Protein AF-A0A7X7JGP2-F1 (afdb_monomer)

Mean predicted aligned error: 7.88 Å

Structure (mmCIF, N/CA/C/O backbone):
data_AF-A0A7X7JGP2-F1
#
_entry.id   AF-A0A7X7JGP2-F1
#
loop_
_atom_site.group_PDB
_atom_site.id
_atom_site.type_symbol
_atom_site.label_atom_id
_atom_site.label_alt_id
_atom_site.label_comp_id
_atom_site.label_asym_id
_atom_site.label_entity_id
_atom_site.label_seq_id
_atom_site.pdbx_PDB_ins_code
_atom_site.Cartn_x
_atom_site.Cartn_y
_atom_site.Cartn_z
_atom_site.occupancy
_atom_site.B_iso_or_equiv
_atom_site.auth_seq_id
_atom_site.auth_comp_id
_atom_site.auth_asym_id
_atom_site.auth_atom_id
_atom_site.pdbx_PDB_model_num
ATOM 1 N N . MET A 1 1 ? 15.342 -6.543 0.076 1.00 92.38 1 MET A N 1
ATOM 2 C CA . MET A 1 1 ? 16.079 -5.986 -1.088 1.00 92.38 1 MET A CA 1
ATOM 3 C C . MET A 1 1 ? 15.267 -4.820 -1.626 1.00 92.38 1 MET A C 1
ATOM 5 O O . MET A 1 1 ? 14.055 -4.859 -1.439 1.00 92.38 1 MET A O 1
ATOM 9 N N . THR A 1 2 ? 15.913 -3.812 -2.217 1.00 96.75 2 THR A N 1
ATOM 10 C CA . THR A 1 2 ? 15.257 -2.575 -2.667 1.00 96.75 2 THR A CA 1
ATOM 11 C C . THR A 1 2 ? 15.740 -2.196 -4.064 1.00 96.75 2 THR A C 1
ATOM 13 O O . THR A 1 2 ? 16.935 -2.313 -4.335 1.00 96.75 2 THR A O 1
ATOM 16 N N . TRP A 1 3 ? 14.828 -1.730 -4.915 1.00 98.44 3 TRP A N 1
ATOM 17 C CA . TRP A 1 3 ? 15.108 -1.133 -6.220 1.00 98.44 3 TRP A CA 1
ATOM 18 C C . TRP A 1 3 ? 14.465 0.243 -6.305 1.00 98.44 3 TRP A C 1
ATOM 20 O O . TRP A 1 3 ? 13.358 0.437 -5.809 1.00 98.44 3 TRP A O 1
ATOM 30 N N . GLU A 1 4 ? 15.127 1.166 -6.989 1.00 98.12 4 GLU A N 1
ATOM 31 C CA . GLU A 1 4 ? 14.577 2.476 -7.327 1.00 98.12 4 GLU A CA 1
ATOM 32 C C . GLU A 1 4 ? 14.403 2.557 -8.840 1.00 98.12 4 GLU A C 1
ATOM 34 O O . GLU A 1 4 ? 15.345 2.342 -9.605 1.00 98.12 4 GLU A O 1
ATOM 39 N N . LEU A 1 5 ? 13.180 2.836 -9.273 1.00 97.75 5 LEU A N 1
ATOM 40 C CA . LEU A 1 5 ? 12.803 2.934 -10.673 1.00 97.75 5 LEU A CA 1
ATOM 41 C C . LEU A 1 5 ? 12.165 4.290 -10.918 1.00 97.75 5 LEU A C 1
ATOM 43 O O . LEU A 1 5 ? 11.372 4.778 -10.118 1.00 97.75 5 LEU A O 1
ATOM 47 N N . ARG A 1 6 ? 12.427 4.887 -12.074 1.00 96.00 6 ARG A N 1
ATOM 48 C CA . ARG A 1 6 ? 11.555 5.958 -12.556 1.00 96.00 6 ARG A CA 1
ATOM 49 C C . ARG A 1 6 ? 10.168 5.393 -12.891 1.00 96.00 6 ARG A C 1
ATOM 51 O O . ARG A 1 6 ? 10.024 4.208 -13.199 1.00 96.00 6 ARG A O 1
ATOM 58 N N . SER A 1 7 ? 9.146 6.248 -12.888 1.00 95.38 7 SER A N 1
ATOM 59 C CA . SER A 1 7 ? 7.774 5.828 -13.220 1.00 95.38 7 SER A CA 1
ATOM 60 C C . SER A 1 7 ? 7.645 5.196 -14.615 1.00 95.38 7 SER A C 1
ATOM 62 O O . SER A 1 7 ? 6.900 4.235 -14.778 1.00 95.38 7 SER A O 1
ATOM 64 N N . ASP A 1 8 ? 8.411 5.676 -15.601 1.00 95.06 8 ASP A N 1
ATOM 65 C CA . ASP A 1 8 ? 8.456 5.144 -16.970 1.00 95.06 8 ASP A CA 1
ATOM 66 C C . ASP A 1 8 ? 9.148 3.770 -17.052 1.00 95.06 8 ASP A C 1
ATOM 68 O O . ASP A 1 8 ? 8.714 2.891 -17.795 1.00 95.06 8 ASP A O 1
ATOM 72 N N . GLN A 1 9 ? 10.192 3.560 -16.247 1.00 96.88 9 GLN A N 1
ATOM 73 C CA . GLN A 1 9 ? 10.871 2.273 -16.099 1.00 96.88 9 GLN A CA 1
ATOM 74 C C . GLN A 1 9 ? 9.963 1.232 -15.452 1.00 96.88 9 GLN A C 1
ATOM 76 O O . GLN A 1 9 ? 9.902 0.103 -15.923 1.00 96.88 9 GLN A O 1
ATOM 81 N N . PHE A 1 10 ? 9.231 1.592 -14.399 1.00 97.50 10 PHE A N 1
ATOM 82 C CA . PHE A 1 10 ? 8.235 0.685 -13.833 1.00 97.50 10 PHE A CA 1
ATOM 83 C C . PHE A 1 10 ? 7.129 0.379 -14.850 1.00 97.50 10 PHE A C 1
ATOM 85 O O . PHE A 1 10 ? 6.760 -0.782 -15.010 1.00 97.50 10 PHE A O 1
ATOM 92 N N . MET A 1 11 ? 6.633 1.399 -15.563 1.00 95.75 11 MET A N 1
ATOM 93 C CA . MET A 1 11 ? 5.565 1.236 -16.550 1.00 95.75 11 MET A CA 1
ATOM 94 C C . MET A 1 11 ? 5.950 0.241 -17.650 1.00 95.75 11 MET A C 1
ATOM 96 O O . MET A 1 11 ? 5.179 -0.673 -17.910 1.00 95.75 11 MET A O 1
ATOM 100 N N . ILE A 1 12 ? 7.148 0.337 -18.242 1.00 95.56 12 ILE A N 1
ATOM 101 C CA . ILE A 1 12 ? 7.554 -0.615 -19.293 1.00 95.56 12 ILE A CA 1
ATOM 102 C C . ILE A 1 12 ? 7.699 -2.054 -18.764 1.00 95.56 12 ILE A C 1
ATOM 104 O O . ILE A 1 12 ? 7.395 -3.004 -19.484 1.00 95.56 12 ILE A O 1
ATOM 108 N N . LEU A 1 13 ? 8.116 -2.236 -17.503 1.00 96.88 13 LEU A N 1
ATOM 109 C CA . LEU A 1 13 ? 8.142 -3.562 -16.873 1.00 96.88 13 LEU A CA 1
ATOM 110 C C . LEU A 1 13 ? 6.731 -4.103 -16.630 1.00 96.88 13 LEU A C 1
ATOM 112 O O . LEU A 1 13 ? 6.489 -5.297 -16.783 1.00 96.88 13 LEU A O 1
ATOM 116 N N . TRP A 1 14 ? 5.802 -3.228 -16.253 1.00 95.44 14 TRP A N 1
ATOM 117 C CA . TRP A 1 14 ? 4.405 -3.576 -16.034 1.00 95.44 14 TRP A CA 1
ATOM 118 C C . TRP A 1 14 ? 3.684 -3.924 -17.341 1.00 95.44 14 TRP A C 1
ATOM 120 O O . TRP A 1 14 ? 2.991 -4.938 -17.406 1.00 95.44 14 TRP A O 1
ATOM 130 N N . GLU A 1 15 ? 3.919 -3.159 -18.408 1.00 94.06 15 GLU A N 1
ATOM 131 C CA . GLU A 1 15 ? 3.404 -3.424 -19.758 1.00 94.06 15 GLU A CA 1
ATOM 132 C C . GLU A 1 15 ? 3.863 -4.774 -20.304 1.00 94.06 15 GLU A C 1
ATOM 134 O O . GLU A 1 15 ? 3.081 -5.477 -20.943 1.00 94.06 15 GLU A O 1
ATOM 139 N N . ALA A 1 16 ? 5.085 -5.199 -19.970 1.00 93.00 16 ALA A N 1
ATOM 140 C CA . ALA A 1 16 ? 5.589 -6.527 -20.310 1.00 93.00 16 ALA A CA 1
ATOM 141 C C . ALA A 1 16 ? 4.816 -7.682 -19.632 1.00 93.00 16 ALA A C 1
ATOM 143 O O . ALA A 1 16 ? 5.075 -8.847 -19.929 1.00 93.00 16 ALA A O 1
ATOM 144 N N . THR A 1 17 ? 3.869 -7.382 -18.735 1.00 91.19 17 THR A N 1
ATOM 145 C CA . THR A 1 17 ? 2.949 -8.352 -18.114 1.00 91.19 17 THR A CA 1
ATOM 146 C C . THR A 1 17 ? 1.545 -8.364 -18.737 1.00 91.19 17 THR A C 1
ATOM 148 O O . THR A 1 17 ? 0.604 -8.892 -18.137 1.00 91.19 17 THR A O 1
ATOM 151 N N . ASP A 1 18 ? 1.390 -7.780 -19.929 1.00 88.31 18 ASP A N 1
ATOM 152 C CA . ASP A 1 18 ? 0.119 -7.609 -20.647 1.00 88.31 18 ASP A CA 1
ATOM 153 C C . ASP A 1 18 ? -0.875 -6.680 -19.923 1.00 88.31 18 ASP A C 1
ATOM 155 O O . ASP A 1 18 ? -2.092 -6.884 -19.971 1.00 88.31 18 ASP A O 1
ATOM 159 N N . LEU A 1 19 ? -0.363 -5.666 -19.215 1.00 86.31 19 LEU A N 1
ATOM 160 C CA . LEU A 1 19 ? -1.163 -4.597 -18.609 1.00 86.31 19 LEU A CA 1
ATOM 161 C C . LEU A 1 19 ? -0.720 -3.224 -19.097 1.00 86.31 19 LEU A C 1
ATOM 163 O O . LEU A 1 19 ? 0.382 -2.776 -18.819 1.00 86.31 19 LEU A O 1
ATOM 167 N N . ASP A 1 20 ? -1.628 -2.514 -19.749 1.00 86.69 20 ASP A N 1
ATOM 168 C CA . ASP A 1 20 ? -1.400 -1.187 -20.329 1.00 86.69 20 ASP A CA 1
ATOM 169 C C . ASP A 1 20 ? -1.698 -0.030 -19.361 1.00 86.69 20 ASP A C 1
ATOM 171 O O . ASP A 1 20 ? -1.517 1.141 -19.697 1.00 86.69 20 ASP A O 1
ATOM 175 N N . ARG A 1 21 ? -2.181 -0.336 -18.152 1.00 88.50 21 ARG A N 1
ATOM 176 C CA . ARG A 1 21 ? -2.521 0.654 -17.127 1.00 88.50 21 ARG A CA 1
ATOM 177 C C . ARG A 1 21 ? -1.676 0.472 -15.886 1.00 88.50 21 ARG A C 1
ATOM 179 O O . ARG A 1 21 ? -1.647 -0.612 -15.301 1.00 88.50 21 ARG A O 1
ATOM 186 N N . MET A 1 22 ? -1.071 1.577 -15.454 1.00 92.12 22 MET A N 1
ATOM 187 C CA . MET A 1 22 ? -0.355 1.678 -14.187 1.00 92.12 22 MET A CA 1
ATOM 188 C C . MET A 1 22 ? -1.236 1.159 -13.040 1.00 92.12 22 MET A C 1
ATOM 190 O O . MET A 1 22 ? -2.413 1.534 -12.961 1.00 92.12 22 MET A O 1
ATOM 194 N N . PRO A 1 23 ? -0.714 0.298 -12.153 1.00 93.12 23 PRO A N 1
ATOM 195 C CA . PRO A 1 23 ? -1.523 -0.256 -11.089 1.00 93.12 23 PRO A CA 1
ATOM 196 C C . PRO A 1 23 ? -1.809 0.818 -10.040 1.00 93.12 23 PRO A C 1
ATOM 198 O O . PRO A 1 23 ? -0.894 1.445 -9.504 1.00 93.12 23 PRO A O 1
ATOM 201 N N . TYR A 1 24 ? -3.088 1.000 -9.711 1.00 92.88 24 TYR A N 1
ATOM 202 C CA . TYR A 1 24 ? -3.503 1.922 -8.657 1.00 92.88 24 TYR A CA 1
ATOM 203 C C . TYR A 1 24 ? -2.805 1.568 -7.324 1.00 92.88 24 TYR A C 1
ATOM 205 O O . TYR A 1 24 ? -2.693 0.374 -7.010 1.00 92.88 24 TYR A O 1
ATOM 213 N N . PRO A 1 25 ? -2.321 2.558 -6.543 1.00 95.19 25 PRO A N 1
ATOM 214 C CA . PRO A 1 25 ? -2.468 4.010 -6.714 1.00 95.19 25 PRO A CA 1
ATOM 215 C C . PRO A 1 25 ? -1.287 4.686 -7.428 1.00 95.19 25 PRO A C 1
ATOM 217 O O . PRO A 1 25 ? -1.210 5.917 -7.428 1.00 95.19 25 PRO A O 1
ATOM 220 N N . LEU A 1 26 ? -0.362 3.906 -8.000 1.00 96.25 26 LEU A N 1
ATOM 221 C CA . LEU A 1 26 ? 0.805 4.429 -8.706 1.00 96.25 26 LEU A CA 1
ATOM 222 C C . LEU A 1 26 ? 0.362 5.142 -9.988 1.00 96.25 26 LEU A C 1
ATOM 224 O O . LEU A 1 26 ? -0.611 4.758 -10.642 1.00 96.25 26 LEU A O 1
ATOM 228 N N . ARG A 1 27 ? 1.093 6.188 -10.363 1.00 94.38 27 ARG A N 1
ATOM 229 C CA . ARG A 1 27 ? 0.799 7.026 -11.526 1.00 94.38 27 ARG A CA 1
ATOM 230 C C . ARG A 1 27 ? 2.025 7.128 -12.421 1.00 94.38 27 ARG A C 1
ATOM 232 O O . ARG A 1 27 ? 3.143 7.309 -11.944 1.00 94.38 27 ARG A O 1
ATOM 239 N N . HIS A 1 28 ? 1.794 7.079 -13.727 1.00 92.00 28 HIS A N 1
ATOM 240 C CA . HIS A 1 28 ? 2.773 7.474 -14.728 1.00 92.00 28 HIS A CA 1
ATOM 241 C C . HIS A 1 28 ? 2.136 8.489 -15.679 1.00 92.00 28 HIS A C 1
ATOM 243 O O . HIS A 1 28 ? 1.033 8.271 -16.184 1.00 92.00 28 HIS A O 1
ATOM 249 N N . ARG A 1 29 ? 2.828 9.600 -15.923 1.00 87.94 29 ARG A N 1
ATOM 250 C CA . ARG A 1 29 ? 2.528 10.541 -17.003 1.00 87.94 29 ARG A CA 1
ATOM 251 C C . ARG A 1 29 ? 3.756 10.646 -17.900 1.00 87.94 29 ARG A C 1
ATOM 253 O O . ARG A 1 29 ? 4.884 10.666 -17.420 1.00 87.94 29 ARG A O 1
ATOM 260 N N . SER A 1 30 ? 3.551 10.699 -19.214 1.00 83.25 30 SER A N 1
ATOM 261 C CA . SER A 1 30 ? 4.658 10.945 -20.141 1.00 83.25 30 SER A CA 1
ATOM 262 C C . SER A 1 30 ? 5.044 12.422 -20.087 1.00 83.25 30 SER A C 1
ATOM 264 O O . SER A 1 30 ? 4.176 13.283 -20.193 1.00 83.25 30 SER A O 1
ATOM 266 N N . SER A 1 31 ? 6.339 12.718 -19.952 1.00 77.50 31 SER A N 1
ATOM 267 C CA . SER A 1 31 ? 6.870 14.089 -20.000 1.00 77.50 31 SER A CA 1
ATOM 268 C C . SER A 1 31 ? 7.135 14.580 -21.428 1.00 77.50 31 SER A C 1
ATOM 270 O O . SER A 1 31 ? 7.531 15.728 -21.629 1.00 77.50 31 SER A O 1
ATOM 272 N N . ALA A 1 32 ? 6.948 13.723 -22.437 1.00 84.31 32 ALA A N 1
ATOM 273 C CA . ALA A 1 32 ? 7.221 14.061 -23.825 1.00 84.31 32 ALA A CA 1
ATOM 274 C C . ALA A 1 32 ? 6.153 15.012 -24.381 1.00 84.31 32 ALA A C 1
ATOM 276 O O . ALA A 1 32 ? 4.981 14.659 -24.492 1.00 84.31 32 ALA A O 1
ATOM 277 N N . THR A 1 33 ? 6.580 16.206 -24.788 1.00 85.50 33 THR A N 1
ATOM 278 C CA . THR A 1 33 ? 5.707 17.236 -25.372 1.00 85.50 33 THR A CA 1
ATOM 279 C C . THR A 1 33 ? 5.509 17.079 -26.882 1.00 85.50 33 THR A C 1
ATOM 281 O O . THR A 1 33 ? 4.610 17.696 -27.448 1.00 85.50 33 THR A O 1
ATOM 284 N N . THR A 1 34 ? 6.321 16.248 -27.548 1.00 91.69 34 THR A N 1
ATOM 285 C CA . THR A 1 34 ? 6.247 15.982 -28.994 1.00 91.69 34 THR A CA 1
ATOM 286 C C . THR A 1 34 ? 6.266 14.484 -29.296 1.00 91.69 34 THR A C 1
ATOM 288 O O . THR A 1 34 ? 6.761 13.677 -28.504 1.00 91.69 34 THR A O 1
ATOM 291 N N . MET A 1 35 ? 5.762 14.102 -30.475 1.00 89.88 35 MET A N 1
ATOM 292 C CA . MET A 1 35 ? 5.802 12.710 -30.943 1.00 89.88 35 MET A CA 1
ATOM 293 C C . MET A 1 35 ? 7.236 12.182 -31.081 1.00 89.88 35 MET A C 1
ATOM 295 O O . MET A 1 35 ? 7.507 11.052 -30.681 1.00 89.88 35 MET A O 1
ATOM 299 N N . ASP A 1 36 ? 8.166 13.001 -31.577 1.00 93.06 36 ASP A N 1
ATOM 300 C CA . ASP A 1 36 ? 9.570 12.604 -31.729 1.00 93.06 36 ASP A CA 1
ATOM 301 C C . ASP A 1 36 ? 10.257 12.399 -30.377 1.00 93.06 36 ASP A C 1
ATOM 303 O O . ASP A 1 36 ? 10.979 11.414 -30.188 1.00 93.06 36 ASP A O 1
ATOM 307 N N . ALA A 1 37 ? 9.994 13.288 -29.410 1.00 90.75 37 ALA A N 1
ATOM 308 C CA . ALA A 1 37 ? 10.485 13.132 -28.044 1.00 90.75 37 ALA A CA 1
ATOM 309 C C . ALA A 1 37 ? 9.940 11.843 -27.419 1.00 90.75 37 ALA A C 1
ATOM 311 O O . ALA A 1 37 ? 10.697 11.081 -26.816 1.00 90.75 37 ALA A O 1
ATOM 312 N N . ARG A 1 38 ? 8.653 11.548 -27.633 1.00 89.69 38 ARG A N 1
ATOM 313 C CA . ARG A 1 38 ? 8.033 10.307 -27.165 1.00 89.69 38 ARG A CA 1
ATOM 314 C C . ARG A 1 38 ? 8.694 9.079 -27.794 1.00 89.69 38 ARG A C 1
ATOM 316 O O . ARG A 1 38 ? 9.098 8.173 -27.071 1.00 89.69 38 ARG A O 1
ATOM 323 N N . ALA A 1 39 ? 8.876 9.065 -29.113 1.00 92.38 39 ALA A N 1
ATOM 324 C CA . ALA A 1 39 ? 9.526 7.960 -29.815 1.00 92.38 39 ALA A CA 1
ATOM 325 C C . ALA A 1 39 ? 10.977 7.744 -29.345 1.00 92.38 39 ALA A C 1
ATOM 327 O O . ALA A 1 39 ? 11.443 6.607 -29.256 1.00 92.38 39 ALA A O 1
ATOM 328 N N . MET A 1 40 ? 11.698 8.822 -29.025 1.00 92.88 40 MET A N 1
ATOM 329 C CA . MET A 1 40 ? 13.043 8.743 -28.458 1.00 92.88 40 MET A CA 1
ATOM 330 C C . MET A 1 40 ? 13.042 8.105 -27.065 1.00 92.88 40 MET A C 1
ATOM 332 O O . MET A 1 40 ? 13.816 7.173 -26.842 1.00 92.88 40 MET A O 1
ATOM 336 N N . VAL A 1 41 ? 12.162 8.557 -26.166 1.00 91.75 41 VAL A N 1
ATOM 337 C CA . VAL A 1 41 ? 12.016 7.995 -24.812 1.00 91.75 41 VAL A CA 1
ATOM 338 C C . VAL A 1 41 ? 11.647 6.514 -24.878 1.00 91.75 41 VAL A C 1
ATOM 340 O O . VAL A 1 41 ? 12.290 5.690 -24.233 1.00 91.75 41 VAL A O 1
ATOM 343 N N . GLU A 1 42 ? 10.691 6.135 -25.727 1.00 92.50 42 GLU A N 1
ATOM 344 C CA . GLU A 1 42 ? 10.311 4.730 -25.898 1.00 92.50 42 GLU A CA 1
ATOM 345 C C . GLU A 1 42 ? 11.472 3.861 -26.413 1.00 92.50 42 GLU A C 1
ATOM 347 O O . GLU A 1 42 ? 11.647 2.730 -25.961 1.00 92.50 42 GLU A O 1
ATOM 352 N N . ARG A 1 43 ? 12.301 4.366 -27.343 1.00 94.94 43 ARG A N 1
ATOM 353 C CA . ARG A 1 43 ? 13.508 3.644 -27.791 1.00 94.94 43 ARG A CA 1
ATOM 354 C C . ARG A 1 43 ? 14.507 3.452 -26.652 1.00 94.94 43 ARG A C 1
ATOM 356 O O . ARG A 1 43 ? 15.055 2.361 -26.521 1.00 94.94 43 ARG A O 1
ATOM 363 N N . GLN A 1 44 ? 14.734 4.486 -25.843 1.00 95.00 44 GLN A N 1
ATOM 364 C CA . GLN A 1 44 ? 15.642 4.418 -24.697 1.00 95.00 44 GLN A CA 1
ATOM 365 C C . GLN A 1 44 ? 15.141 3.426 -23.642 1.00 95.00 44 GLN A C 1
ATOM 367 O O . GLN A 1 44 ? 15.923 2.612 -23.159 1.00 95.00 44 GLN A O 1
ATOM 372 N N . LEU A 1 45 ? 13.840 3.438 -23.337 1.00 95.25 45 LEU A N 1
ATOM 373 C CA . LEU A 1 45 ? 13.226 2.499 -22.398 1.00 95.25 45 LEU A CA 1
ATOM 374 C C . LEU A 1 45 ? 13.289 1.059 -22.901 1.00 95.25 45 LEU A C 1
ATOM 376 O O . LEU A 1 45 ? 13.657 0.174 -22.135 1.00 95.25 45 LEU A O 1
ATOM 380 N N . ARG A 1 46 ? 12.999 0.815 -24.185 1.00 94.81 46 ARG A N 1
ATOM 381 C CA . ARG A 1 46 ? 13.125 -0.524 -24.783 1.00 94.81 46 ARG A CA 1
ATOM 382 C C . ARG A 1 46 ? 14.563 -1.037 -24.742 1.00 94.81 46 ARG A C 1
ATOM 384 O O . ARG A 1 46 ? 14.773 -2.198 -24.409 1.00 94.81 46 ARG A O 1
ATOM 391 N N . ALA A 1 47 ? 15.543 -0.183 -25.037 1.00 96.31 47 ALA A N 1
ATOM 392 C CA . ALA A 1 47 ? 16.956 -0.545 -24.938 1.00 96.31 47 ALA A CA 1
ATOM 393 C C . ALA A 1 47 ? 17.364 -0.854 -23.487 1.00 96.31 47 ALA A C 1
ATOM 395 O O . ALA A 1 47 ? 18.022 -1.862 -23.242 1.00 96.31 47 ALA A O 1
ATOM 396 N N . TRP A 1 48 ? 16.925 -0.031 -22.528 1.00 96.88 48 TRP A N 1
ATOM 397 C CA . TRP A 1 48 ? 17.143 -0.269 -21.101 1.00 96.88 48 TRP A CA 1
ATOM 398 C C . TRP A 1 48 ? 16.530 -1.600 -20.649 1.00 96.88 48 TRP A C 1
ATOM 400 O O . TRP A 1 48 ? 17.237 -2.420 -20.069 1.00 96.88 48 TRP A O 1
ATOM 410 N N . HIS A 1 49 ? 15.259 -1.847 -20.976 1.00 95.75 49 HIS A N 1
ATOM 411 C CA . HIS A 1 49 ? 14.559 -3.081 -20.624 1.00 95.75 49 HIS A CA 1
ATOM 412 C C . HIS A 1 49 ? 15.244 -4.314 -21.231 1.00 95.75 49 HIS A C 1
ATOM 414 O O . HIS A 1 49 ? 15.468 -5.289 -20.526 1.00 95.75 49 HIS A O 1
ATOM 420 N N . ALA A 1 50 ? 15.666 -4.254 -22.499 1.00 94.81 50 ALA A N 1
ATOM 421 C CA . ALA A 1 50 ? 16.388 -5.352 -23.145 1.00 94.81 50 ALA A CA 1
ATOM 422 C C . ALA A 1 50 ? 17.769 -5.634 -22.522 1.00 94.81 50 ALA A C 1
ATOM 424 O O . ALA A 1 50 ? 18.272 -6.749 -22.632 1.00 94.81 50 ALA A O 1
ATOM 425 N N . SER A 1 51 ? 18.389 -4.636 -21.886 1.00 95.88 51 SER A N 1
ATOM 426 C CA . SER A 1 51 ? 19.675 -4.784 -21.190 1.00 95.88 51 SER A CA 1
ATOM 427 C C . SER A 1 51 ? 19.550 -5.204 -19.721 1.00 95.88 51 SER A C 1
ATOM 429 O O . SER A 1 51 ? 20.565 -5.432 -19.065 1.00 95.88 51 SER A O 1
ATOM 431 N N . LEU A 1 52 ? 18.327 -5.265 -19.186 1.00 95.88 52 LEU A N 1
ATOM 432 C CA . LEU A 1 52 ? 18.072 -5.545 -17.778 1.00 95.88 52 LEU A CA 1
ATOM 433 C C . LEU A 1 52 ? 18.211 -7.047 -17.487 1.00 95.88 52 LEU A C 1
ATOM 435 O O . LEU A 1 52 ? 17.330 -7.832 -17.822 1.00 95.88 52 LEU A O 1
ATOM 439 N N . ASP A 1 53 ? 19.288 -7.431 -16.801 1.00 95.12 53 ASP A N 1
ATOM 440 C CA . ASP A 1 53 ? 19.495 -8.786 -16.271 1.00 95.12 53 ASP A CA 1
ATOM 441 C C . ASP A 1 53 ? 19.264 -8.811 -14.751 1.00 95.12 53 ASP A C 1
ATOM 443 O O . ASP A 1 53 ? 20.194 -8.881 -13.946 1.00 95.12 53 ASP A O 1
ATOM 447 N N . ASP A 1 54 ? 17.999 -8.668 -14.344 1.00 96.94 54 ASP A N 1
ATOM 448 C CA . ASP A 1 54 ? 17.596 -8.774 -12.938 1.00 96.94 54 ASP A CA 1
ATOM 449 C C . ASP A 1 54 ? 16.362 -9.682 -12.778 1.00 96.94 54 ASP A C 1
ATOM 451 O O . ASP A 1 54 ? 15.216 -9.209 -12.745 1.00 96.94 54 ASP A O 1
ATOM 455 N N . PRO A 1 55 ? 16.562 -11.008 -12.650 1.00 95.88 55 PRO A N 1
ATOM 456 C CA . PRO A 1 55 ? 15.456 -11.949 -12.499 1.00 95.88 55 PRO A CA 1
ATOM 457 C C . PRO A 1 55 ? 14.670 -11.745 -11.197 1.00 95.88 55 PRO A C 1
ATOM 459 O O . PRO A 1 55 ? 13.499 -12.120 -11.128 1.00 95.88 55 PRO A O 1
ATOM 462 N N . LYS A 1 56 ? 15.270 -11.144 -10.159 1.00 96.38 56 LYS A N 1
ATOM 463 C CA . LYS A 1 56 ? 14.579 -10.875 -8.889 1.00 96.38 56 LYS A CA 1
ATOM 464 C C . LYS A 1 56 ? 13.620 -9.702 -9.034 1.00 96.38 56 LYS A C 1
ATOM 466 O O . LYS A 1 56 ? 12.494 -9.787 -8.546 1.00 96.38 56 LYS A O 1
ATOM 471 N N . LEU A 1 57 ? 14.032 -8.651 -9.741 1.00 97.69 57 LEU A N 1
ATOM 472 C CA . LEU A 1 57 ? 13.146 -7.546 -10.083 1.00 97.69 57 LEU A CA 1
ATOM 473 C C . LEU A 1 57 ? 11.978 -8.037 -10.947 1.00 97.69 57 LEU A C 1
ATOM 475 O O . LEU A 1 57 ? 10.826 -7.743 -10.632 1.00 97.69 57 LEU A O 1
ATOM 479 N N . MET A 1 58 ? 12.246 -8.862 -11.966 1.00 96.69 58 MET A N 1
ATOM 480 C CA . MET A 1 58 ? 11.181 -9.447 -12.795 1.00 96.69 58 MET A CA 1
ATOM 481 C C . MET A 1 58 ? 10.222 -10.307 -11.969 1.00 96.69 58 MET A C 1
ATOM 483 O O . MET A 1 58 ? 9.008 -10.200 -12.131 1.00 96.69 58 MET A O 1
ATOM 487 N N . ALA A 1 59 ? 10.733 -11.101 -11.023 1.00 95.81 59 ALA A N 1
ATOM 488 C CA . ALA A 1 59 ? 9.893 -11.862 -10.103 1.00 95.81 59 ALA A CA 1
ATOM 489 C C . ALA A 1 59 ? 9.008 -10.958 -9.224 1.00 95.81 59 ALA A C 1
ATOM 491 O O . ALA A 1 59 ? 7.858 -11.311 -8.966 1.00 95.81 59 ALA A O 1
ATOM 492 N N . CYS A 1 60 ? 9.495 -9.783 -8.806 1.00 97.69 60 CYS A N 1
ATOM 493 C CA . CYS A 1 60 ? 8.695 -8.816 -8.047 1.00 97.69 60 CYS A CA 1
ATOM 494 C C . CYS A 1 60 ? 7.559 -8.222 -8.891 1.00 97.69 60 CYS A C 1
ATOM 496 O O . CYS A 1 60 ? 6.420 -8.157 -8.429 1.00 97.69 60 CYS A O 1
ATOM 498 N N . ILE A 1 61 ? 7.844 -7.849 -10.142 1.00 97.19 61 ILE A N 1
ATOM 499 C CA . ILE A 1 61 ? 6.829 -7.357 -11.087 1.00 97.19 61 ILE A CA 1
ATOM 500 C C . ILE A 1 61 ? 5.770 -8.440 -11.348 1.00 97.19 61 ILE A C 1
ATOM 502 O O . ILE A 1 61 ? 4.570 -8.180 -11.277 1.00 97.19 61 ILE A O 1
ATOM 506 N N . GLN A 1 62 ? 6.203 -9.686 -11.541 1.00 95.38 62 GLN A N 1
ATOM 507 C CA . GLN A 1 62 ? 5.309 -10.834 -11.698 1.00 95.38 62 GLN A CA 1
ATOM 508 C C . GLN A 1 62 ? 4.486 -11.129 -10.435 1.00 95.38 62 GLN A C 1
ATOM 510 O O . GLN A 1 62 ? 3.348 -11.592 -10.532 1.00 95.38 62 GLN A O 1
ATOM 515 N N . ALA A 1 63 ? 5.025 -10.878 -9.241 1.00 95.81 63 ALA A N 1
ATOM 516 C CA . ALA A 1 63 ? 4.278 -11.010 -7.993 1.00 95.81 63 ALA A CA 1
ATOM 517 C C . ALA A 1 63 ? 3.153 -9.974 -7.892 1.00 95.81 63 ALA A C 1
ATOM 519 O O . ALA A 1 63 ? 2.024 -10.339 -7.581 1.00 95.81 63 ALA A O 1
ATOM 520 N N . LEU A 1 64 ? 3.442 -8.715 -8.241 1.00 95.62 64 LEU A N 1
ATOM 521 C CA . LEU A 1 64 ? 2.446 -7.640 -8.294 1.00 95.62 64 LEU A CA 1
ATOM 522 C C . LEU A 1 64 ? 1.352 -7.906 -9.338 1.00 95.62 64 LEU A C 1
ATOM 524 O O . LEU A 1 64 ? 0.202 -7.514 -9.129 1.00 95.62 64 LEU A O 1
ATOM 528 N N . ARG A 1 65 ? 1.703 -8.562 -10.454 1.00 94.12 65 ARG A N 1
ATOM 529 C CA . ARG A 1 65 ? 0.767 -8.948 -11.520 1.00 94.12 65 ARG A CA 1
ATOM 530 C C . ARG A 1 65 ? -0.156 -10.093 -11.112 1.00 94.12 65 ARG A C 1
ATOM 532 O O . ARG A 1 65 ? -1.339 -10.048 -11.433 1.00 94.12 65 ARG A O 1
ATOM 539 N N . HIS A 1 66 ? 0.370 -11.113 -10.443 1.00 93.56 66 HIS A N 1
ATOM 540 C CA . HIS A 1 66 ? -0.378 -12.320 -10.078 1.00 93.56 66 HIS A CA 1
ATOM 541 C C . HIS A 1 66 ? -0.334 -12.566 -8.565 1.00 93.56 66 HIS A C 1
ATOM 543 O O . HIS A 1 66 ? 0.267 -13.552 -8.128 1.00 93.56 66 HIS A O 1
ATOM 549 N N . PRO A 1 67 ? -0.917 -11.662 -7.765 1.00 94.19 67 PRO A N 1
ATOM 550 C CA . PRO A 1 67 ? -0.901 -11.789 -6.321 1.00 94.19 67 PRO A CA 1
ATOM 551 C C . PRO A 1 67 ? -1.880 -12.874 -5.852 1.00 94.19 67 PRO A C 1
ATOM 553 O O . PRO A 1 67 ? -2.910 -13.097 -6.489 1.00 94.19 67 PRO A O 1
ATOM 556 N N . ASP A 1 68 ? -1.595 -13.493 -4.705 1.00 92.94 68 ASP A N 1
ATOM 557 C CA . ASP A 1 68 ? -2.618 -14.240 -3.958 1.00 92.94 68 ASP A CA 1
ATOM 558 C C . ASP A 1 68 ? -3.628 -13.251 -3.356 1.00 92.94 68 ASP A C 1
ATOM 560 O O . ASP A 1 68 ? -4.830 -13.489 -3.351 1.00 92.94 68 ASP A O 1
ATOM 564 N N . TYR A 1 69 ? -3.131 -12.103 -2.894 1.00 94.19 69 TYR A N 1
ATOM 565 C CA . TYR A 1 69 ? -3.918 -10.915 -2.584 1.00 94.19 69 TYR A CA 1
ATOM 566 C C . TYR A 1 69 ? -3.032 -9.671 -2.687 1.00 94.19 69 TYR A C 1
ATOM 568 O O . TYR A 1 69 ? -1.802 -9.734 -2.527 1.00 94.19 69 TYR A O 1
ATOM 576 N N . SER A 1 70 ? -3.651 -8.525 -2.944 1.00 95.81 70 SER A N 1
ATOM 577 C CA . SER A 1 70 ? -2.959 -7.243 -2.992 1.00 95.81 70 SER A CA 1
ATOM 578 C C . SER A 1 70 ? -3.645 -6.200 -2.118 1.00 95.81 70 SER A C 1
ATOM 580 O O . SER A 1 70 ? -4.749 -6.385 -1.610 1.00 95.81 70 SER A O 1
ATOM 582 N N . VAL A 1 71 ? -2.931 -5.118 -1.857 1.00 97.38 71 VAL A N 1
ATOM 583 C CA . VAL A 1 71 ? -3.385 -4.031 -1.000 1.00 97.38 71 VAL A CA 1
ATOM 584 C C . VAL A 1 71 ? -2.884 -2.722 -1.568 1.00 97.38 71 VAL A C 1
ATOM 586 O O . VAL A 1 71 ? -1.739 -2.615 -2.007 1.00 97.38 71 VAL A O 1
ATOM 589 N N . THR A 1 72 ? -3.733 -1.709 -1.555 1.00 97.69 72 THR A N 1
ATOM 590 C CA . THR A 1 72 ? -3.365 -0.355 -1.957 1.00 97.69 72 THR A CA 1
ATOM 591 C C . THR A 1 72 ? -3.540 0.572 -0.778 1.00 97.69 72 THR A C 1
ATOM 593 O O . THR A 1 72 ? -4.562 0.493 -0.107 1.00 97.69 72 THR A O 1
ATOM 596 N N . VAL A 1 73 ? -2.575 1.456 -0.547 1.00 97.75 73 VAL A N 1
ATOM 597 C CA . VAL A 1 73 ? -2.673 2.533 0.439 1.00 97.75 73 VAL A CA 1
ATOM 598 C C . VAL A 1 73 ? -2.503 3.853 -0.286 1.00 97.75 73 VAL A C 1
ATOM 600 O O . VAL A 1 73 ? -1.499 4.066 -0.971 1.00 97.75 73 VAL A O 1
ATOM 603 N N . PHE A 1 74 ? -3.494 4.723 -0.139 1.00 96.19 74 PHE A N 1
ATOM 604 C CA . PHE A 1 74 ? -3.515 6.031 -0.764 1.00 96.19 74 PHE A CA 1
ATOM 605 C C . PHE A 1 74 ? -3.838 7.116 0.262 1.00 96.19 74 PHE A C 1
ATOM 607 O O . PHE A 1 74 ? -4.879 7.062 0.906 1.00 96.19 74 PHE A O 1
ATOM 614 N N . VAL A 1 75 ? -2.957 8.106 0.381 1.00 93.94 75 VAL A N 1
ATOM 615 C CA . VAL A 1 75 ? -3.195 9.361 1.108 1.00 93.94 75 VAL A CA 1
ATOM 616 C C . VAL A 1 75 ? -3.068 10.477 0.066 1.00 93.94 75 VAL A C 1
ATOM 618 O O . VAL A 1 75 ? -2.005 10.563 -0.562 1.00 93.94 75 VAL A O 1
ATOM 621 N N . PRO A 1 76 ? -4.126 11.261 -0.209 1.00 88.75 76 PRO A N 1
ATOM 622 C CA . PRO A 1 76 ? -4.037 12.399 -1.113 1.00 88.75 76 PRO A CA 1
ATOM 623 C C . PRO A 1 76 ? -3.133 13.485 -0.523 1.00 88.75 76 PRO A C 1
ATOM 625 O O . PRO A 1 76 ? -2.899 13.527 0.683 1.00 88.75 76 PRO A O 1
ATOM 628 N N . ASP A 1 77 ? -2.618 14.355 -1.387 1.00 83.50 77 ASP A N 1
ATOM 629 C CA . ASP A 1 77 ? -1.958 15.576 -0.930 1.00 83.50 77 ASP A CA 1
ATOM 630 C C . ASP A 1 77 ? -3.028 16.583 -0.472 1.00 83.50 77 ASP A C 1
ATOM 632 O O . ASP A 1 77 ? -4.076 16.684 -1.110 1.00 83.50 77 ASP A O 1
ATOM 636 N N . GLU A 1 78 ? -2.778 17.352 0.591 1.00 67.69 78 GLU A N 1
ATOM 637 C CA . GLU A 1 78 ? -3.724 18.370 1.093 1.00 67.69 78 GLU A CA 1
ATOM 638 C C . GLU A 1 78 ? -4.054 19.428 0.018 1.00 67.69 78 GLU A C 1
ATOM 640 O O . GLU A 1 78 ? -5.120 20.044 0.032 1.00 67.69 78 GLU A O 1
ATOM 645 N N . ALA A 1 79 ? -3.151 19.622 -0.949 1.00 53.91 79 ALA A N 1
ATOM 646 C CA . ALA A 1 79 ? -3.312 20.560 -2.057 1.00 53.91 79 ALA A CA 1
ATOM 647 C C . ALA A 1 79 ? -4.353 20.138 -3.118 1.00 53.91 79 ALA A C 1
ATOM 649 O O . ALA A 1 79 ? -4.721 20.969 -3.954 1.00 53.91 79 ALA A O 1
ATOM 650 N N . ASP A 1 80 ? -4.831 18.886 -3.112 1.00 50.69 80 ASP A N 1
ATOM 651 C CA . ASP A 1 80 ? -5.767 18.384 -4.132 1.00 50.69 80 ASP A CA 1
ATOM 652 C C . ASP A 1 80 ? -7.226 18.841 -3.909 1.00 50.69 80 ASP A C 1
ATOM 654 O O . ASP A 1 80 ? -8.022 18.767 -4.846 1.00 50.69 80 ASP A O 1
ATOM 658 N N . ASP A 1 81 ? -7.591 19.370 -2.730 1.00 45.47 81 ASP A N 1
ATOM 659 C CA . ASP A 1 81 ? -9.006 19.630 -2.419 1.00 45.47 81 ASP A CA 1
ATOM 660 C C . ASP A 1 81 ? -9.581 20.945 -2.987 1.00 45.47 81 ASP A C 1
ATOM 662 O O . ASP A 1 81 ? -10.794 21.022 -3.168 1.00 45.47 81 ASP A O 1
ATOM 666 N N . HIS A 1 82 ? -8.790 21.975 -3.345 1.00 41.84 82 HIS A N 1
ATOM 667 C CA . HIS A 1 82 ? -9.382 23.281 -3.729 1.00 41.84 82 HIS A CA 1
ATOM 668 C C . HIS A 1 82 ? -8.631 24.176 -4.741 1.00 41.84 82 HIS A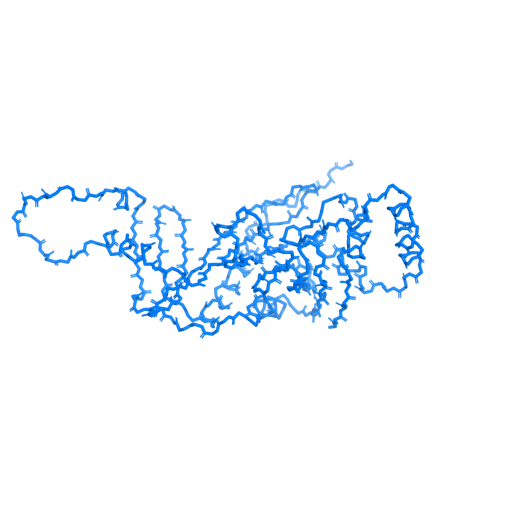 C 1
ATOM 670 O O . HIS A 1 82 ? -9.009 25.340 -4.894 1.00 41.84 82 HIS A O 1
ATOM 676 N N . ALA A 1 83 ? -7.629 23.699 -5.487 1.00 40.72 83 ALA A N 1
ATOM 677 C CA . ALA A 1 83 ? -6.956 24.536 -6.493 1.00 40.72 83 ALA A CA 1
ATOM 678 C C . ALA A 1 83 ? -7.139 24.008 -7.926 1.00 40.72 83 ALA A C 1
ATOM 680 O O . ALA A 1 83 ? -6.415 23.123 -8.382 1.00 40.72 83 ALA A O 1
ATOM 681 N N . GLU A 1 84 ? -8.061 24.612 -8.686 1.00 39.72 84 GLU A N 1
ATOM 682 C CA . GLU A 1 84 ? -7.971 24.629 -10.151 1.00 39.72 84 GLU A CA 1
ATOM 683 C C . GLU A 1 84 ? -6.627 25.282 -10.525 1.00 39.72 84 GLU A C 1
ATOM 685 O O . GLU A 1 84 ? -6.451 26.494 -10.415 1.00 39.72 84 GLU A O 1
ATOM 690 N N . GLY A 1 85 ? -5.642 24.445 -10.867 1.00 46.94 85 GLY A N 1
ATOM 691 C CA . GLY A 1 85 ? -4.227 24.825 -10.977 1.00 46.94 85 GLY A CA 1
ATOM 692 C C . GLY A 1 85 ? -3.261 23.995 -10.114 1.00 46.94 85 GLY A C 1
ATOM 693 O O . GLY A 1 85 ? -2.093 24.367 -10.047 1.00 46.94 85 GLY A O 1
ATOM 694 N N . 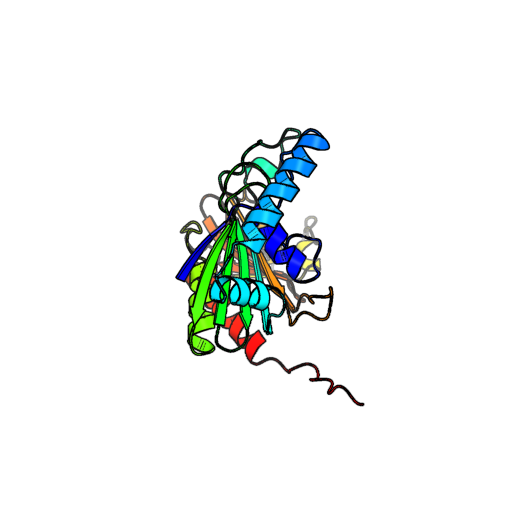SER A 1 86 ? -3.764 22.921 -9.475 1.00 51.47 86 SER A N 1
ATOM 695 C CA . SER A 1 86 ? -3.085 21.883 -8.670 1.00 51.47 86 SER A CA 1
ATOM 696 C C . SER A 1 86 ? -1.589 21.737 -8.972 1.00 51.47 86 SER A C 1
ATOM 698 O O . SER A 1 86 ? -1.173 21.617 -10.128 1.00 51.47 86 SER A O 1
ATOM 700 N N . ALA A 1 87 ? -0.793 21.807 -7.903 1.00 55.19 87 ALA A N 1
ATOM 701 C CA . ALA A 1 87 ? 0.660 21.859 -7.907 1.00 55.19 87 ALA A CA 1
ATOM 702 C C . ALA A 1 87 ? 1.297 20.888 -8.916 1.00 55.19 87 ALA A C 1
ATOM 704 O O . ALA A 1 87 ? 0.911 19.728 -9.035 1.00 55.19 87 ALA A O 1
ATOM 705 N N . LEU A 1 88 ? 2.336 21.351 -9.620 1.00 67.38 88 LEU A N 1
ATOM 706 C CA . LEU A 1 88 ? 3.142 20.495 -10.500 1.00 67.38 88 LEU A CA 1
ATOM 707 C C . LEU A 1 88 ? 3.873 19.379 -9.730 1.00 67.38 88 LEU A C 1
ATOM 709 O O . LEU A 1 88 ? 4.373 18.445 -10.358 1.00 67.38 88 LEU A O 1
ATOM 713 N N . GLU A 1 89 ? 3.915 19.461 -8.398 1.00 78.75 89 GLU A N 1
ATOM 714 C CA . GLU A 1 89 ? 4.609 18.549 -7.494 1.00 78.75 89 GLU A CA 1
ATOM 715 C C . GLU A 1 89 ? 3.697 18.142 -6.328 1.00 78.75 89 GLU A C 1
ATOM 717 O O . GLU A 1 89 ? 3.146 18.998 -5.639 1.00 78.75 89 GLU A O 1
ATOM 722 N N . GLU A 1 90 ? 3.558 16.831 -6.114 1.00 81.94 90 GLU A N 1
ATOM 723 C CA . GLU A 1 90 ? 2.976 16.252 -4.900 1.00 81.94 90 GLU A CA 1
ATOM 724 C C . GLU A 1 90 ? 4.068 16.251 -3.817 1.00 81.94 90 GLU A C 1
ATOM 726 O O . GLU A 1 90 ? 5.190 15.809 -4.073 1.00 81.94 90 GLU A O 1
ATOM 731 N N . THR A 1 91 ? 3.758 16.727 -2.614 1.00 84.38 91 THR A N 1
ATOM 732 C CA . THR A 1 91 ? 4.726 16.881 -1.511 1.00 84.38 91 THR A CA 1
ATOM 733 C C . THR A 1 91 ? 4.500 15.900 -0.368 1.00 84.38 91 THR A C 1
ATOM 735 O O . THR A 1 91 ? 5.467 15.464 0.257 1.00 84.38 91 THR A O 1
ATOM 738 N N . ALA A 1 92 ? 3.245 15.514 -0.126 1.00 84.50 92 ALA A N 1
ATOM 739 C CA . ALA A 1 92 ? 2.872 14.661 1.003 1.00 84.50 92 ALA A CA 1
ATOM 740 C C . ALA A 1 92 ? 2.038 13.428 0.617 1.00 84.50 92 ALA A C 1
ATOM 742 O O . ALA A 1 92 ? 1.727 12.609 1.483 1.00 84.50 92 ALA A O 1
ATOM 743 N N . ALA A 1 93 ? 1.687 13.261 -0.664 1.00 90.56 93 ALA A N 1
ATOM 744 C CA . ALA A 1 93 ? 0.891 12.118 -1.100 1.00 90.56 93 ALA A CA 1
ATOM 745 C C . ALA A 1 93 ? 1.602 10.785 -0.810 1.00 90.56 93 ALA A C 1
ATOM 747 O O . ALA A 1 93 ? 2.778 10.601 -1.124 1.00 90.56 93 ALA A O 1
ATOM 748 N N . VAL A 1 94 ? 0.856 9.815 -0.280 1.00 94.38 94 VAL A N 1
ATOM 749 C CA . VAL A 1 94 ? 1.334 8.438 -0.097 1.00 94.38 94 VAL A CA 1
ATOM 750 C C . VAL A 1 94 ? 0.663 7.556 -1.134 1.00 94.38 94 VAL A C 1
ATOM 752 O O . VAL A 1 94 ? -0.563 7.486 -1.202 1.00 94.38 94 VAL A O 1
ATOM 755 N N . ARG A 1 95 ? 1.464 6.860 -1.944 1.00 96.69 95 ARG A N 1
ATOM 756 C CA . ARG A 1 95 ? 0.985 5.971 -3.009 1.00 96.69 95 ARG A CA 1
ATOM 757 C C . ARG A 1 95 ? 1.686 4.632 -2.913 1.00 96.69 95 ARG A C 1
ATOM 759 O O . ARG A 1 95 ? 2.796 4.476 -3.413 1.00 96.69 95 ARG A O 1
ATOM 766 N N . ARG A 1 96 ? 1.038 3.656 -2.282 1.00 98.12 96 ARG A N 1
ATOM 767 C CA . ARG A 1 96 ? 1.625 2.330 -2.079 1.00 98.12 96 ARG A CA 1
ATOM 768 C C . ARG A 1 96 ? 0.743 1.235 -2.631 1.00 98.12 96 ARG A C 1
ATOM 770 O O . ARG A 1 96 ? -0.476 1.255 -2.468 1.00 98.12 96 ARG A O 1
ATOM 777 N N . ARG A 1 97 ? 1.383 0.242 -3.233 1.00 97.88 97 ARG A N 1
ATOM 778 C CA . ARG A 1 97 ? 0.771 -1.021 -3.621 1.00 97.88 97 ARG A CA 1
ATOM 779 C C . ARG A 1 97 ? 1.614 -2.166 -3.092 1.00 97.88 97 ARG A C 1
ATOM 781 O O . ARG A 1 97 ? 2.799 -2.259 -3.382 1.00 97.88 97 ARG A O 1
ATOM 788 N N . GLY A 1 98 ? 0.989 -3.037 -2.324 1.00 97.88 98 GLY A N 1
ATOM 789 C CA . GLY A 1 98 ? 1.591 -4.226 -1.756 1.00 97.88 98 GLY A CA 1
ATOM 790 C C . GLY A 1 98 ? 0.937 -5.495 -2.278 1.00 97.88 98 GLY A C 1
ATOM 791 O O . GLY A 1 98 ? -0.225 -5.474 -2.677 1.00 97.88 98 GLY A O 1
ATOM 792 N N . CYS A 1 99 ? 1.649 -6.613 -2.237 1.00 97.00 99 CYS A N 1
ATOM 793 C CA . CYS A 1 99 ? 1.053 -7.925 -2.454 1.00 97.00 99 CYS A CA 1
ATOM 794 C C . CYS A 1 99 ? 1.804 -9.035 -1.729 1.00 97.00 99 CYS A C 1
ATOM 796 O O . CYS A 1 99 ? 2.989 -8.900 -1.409 1.00 97.00 99 CYS A O 1
ATOM 798 N N . VAL A 1 100 ? 1.126 -10.169 -1.573 1.00 96.19 100 VAL A N 1
ATOM 799 C CA . VAL A 1 100 ? 1.752 -11.452 -1.249 1.00 96.19 100 VAL A CA 1
ATOM 800 C C . VAL A 1 100 ? 1.492 -12.438 -2.381 1.00 96.19 100 VAL A C 1
ATOM 802 O O . VAL A 1 100 ? 0.403 -12.473 -2.953 1.00 96.19 100 VAL A O 1
ATOM 805 N N . ARG A 1 101 ? 2.521 -13.219 -2.719 1.00 94.12 101 ARG A N 1
ATOM 806 C CA . ARG A 1 101 ? 2.445 -14.350 -3.648 1.00 94.12 101 ARG A CA 1
ATOM 807 C C . ARG A 1 101 ? 3.292 -15.496 -3.105 1.00 94.12 101 ARG A C 1
ATOM 809 O O . ARG A 1 101 ? 4.523 -15.457 -3.154 1.00 94.12 101 ARG A O 1
ATOM 816 N N . GLY A 1 102 ? 2.654 -16.525 -2.566 1.00 91.69 102 GLY A N 1
ATOM 817 C CA . GLY A 1 102 ? 3.307 -17.640 -1.896 1.00 91.69 102 GLY A CA 1
ATOM 818 C C . GLY A 1 102 ? 4.242 -17.168 -0.779 1.00 91.69 102 GLY A C 1
ATOM 819 O O . GLY A 1 102 ? 3.813 -16.678 0.259 1.00 91.69 102 GLY A O 1
ATOM 820 N N . ARG A 1 103 ? 5.554 -17.334 -0.981 1.00 94.19 103 ARG A N 1
ATOM 821 C CA . ARG A 1 103 ? 6.586 -17.013 0.023 1.00 94.19 103 ARG A CA 1
ATOM 822 C C . ARG A 1 103 ? 7.222 -15.635 -0.135 1.00 94.19 103 ARG A C 1
ATOM 824 O O . ARG A 1 103 ? 8.171 -15.336 0.593 1.00 94.19 103 ARG A O 1
ATOM 831 N N . ILE A 1 104 ? 6.731 -14.806 -1.051 1.00 96.38 104 ILE A N 1
ATOM 832 C CA . ILE A 1 104 ? 7.250 -13.453 -1.262 1.00 96.38 104 ILE A CA 1
ATOM 833 C C . ILE A 1 104 ? 6.185 -12.398 -0.978 1.00 96.38 104 ILE A C 1
ATOM 835 O O . ILE A 1 104 ? 5.021 -12.563 -1.340 1.00 96.38 104 ILE A O 1
ATOM 839 N N . ALA A 1 105 ? 6.613 -11.305 -0.352 1.00 97.94 105 ALA A N 1
ATOM 840 C CA . ALA A 1 105 ? 5.847 -10.074 -0.230 1.00 97.94 105 ALA A CA 1
ATOM 841 C C . ALA A 1 105 ? 6.576 -8.959 -0.973 1.00 97.94 105 ALA A C 1
ATOM 843 O O . ALA A 1 105 ? 7.787 -8.803 -0.811 1.00 97.94 105 ALA A O 1
ATOM 844 N N . VAL A 1 106 ? 5.843 -8.190 -1.772 1.00 98.50 106 VAL A N 1
ATOM 845 C CA . VAL A 1 106 ? 6.377 -7.059 -2.538 1.00 98.50 106 VAL A CA 1
ATOM 846 C C . VAL A 1 106 ? 5.621 -5.802 -2.142 1.00 98.50 106 VAL A C 1
ATOM 848 O O . VAL A 1 106 ? 4.404 -5.839 -1.978 1.00 98.50 106 VAL A O 1
ATOM 851 N N . MET A 1 107 ? 6.341 -4.696 -1.995 1.00 98.50 107 MET A N 1
ATOM 852 C CA . MET A 1 107 ? 5.784 -3.364 -1.790 1.00 98.50 107 MET A CA 1
ATOM 853 C C . MET A 1 107 ? 6.365 -2.428 -2.849 1.00 98.50 107 MET A C 1
ATOM 855 O O . MET A 1 107 ? 7.574 -2.405 -3.057 1.00 98.50 107 MET A O 1
ATOM 859 N N . ALA A 1 108 ? 5.494 -1.702 -3.540 1.00 98.56 108 ALA A N 1
ATOM 860 C CA . ALA A 1 108 ? 5.819 -0.620 -4.450 1.00 98.56 108 ALA A CA 1
ATOM 861 C C . ALA A 1 108 ? 5.311 0.693 -3.850 1.00 98.56 108 ALA A C 1
ATOM 863 O O . ALA A 1 108 ? 4.111 0.831 -3.605 1.00 98.56 108 ALA A O 1
ATOM 864 N N . GLU A 1 109 ? 6.199 1.656 -3.647 1.00 98.12 109 GLU A N 1
ATOM 865 C CA . GLU A 1 109 ? 5.876 3.001 -3.180 1.00 98.12 109 GLU A CA 1
ATOM 866 C C . GLU A 1 109 ? 6.286 4.013 -4.239 1.00 98.12 109 GLU A C 1
ATOM 868 O O . GLU A 1 109 ? 7.433 4.015 -4.673 1.00 98.12 109 GLU A O 1
ATOM 873 N N . GLN A 1 110 ? 5.369 4.886 -4.644 1.00 97.25 110 GLN A N 1
ATOM 874 C CA . GLN A 1 110 ? 5.724 6.068 -5.415 1.00 97.25 110 GLN A CA 1
ATOM 875 C C . GLN A 1 110 ? 5.972 7.226 -4.453 1.00 97.25 110 GLN A C 1
ATOM 877 O O . GLN A 1 110 ? 5.055 7.666 -3.761 1.00 97.25 110 GLN A O 1
ATOM 882 N N . LEU A 1 111 ? 7.218 7.695 -4.421 1.00 95.31 111 LEU A N 1
ATOM 883 C CA . LEU A 1 111 ? 7.631 8.832 -3.610 1.00 95.31 111 LEU A CA 1
ATOM 884 C C . LEU A 1 111 ? 6.990 10.130 -4.134 1.00 95.31 111 LEU A C 1
ATOM 886 O O . LEU A 1 111 ? 6.789 10.250 -5.351 1.00 95.31 111 LEU A O 1
ATOM 890 N N . PRO A 1 112 ? 6.723 11.110 -3.249 1.00 91.69 112 PRO A N 1
ATOM 891 C CA . PRO A 1 112 ? 6.346 12.461 -3.650 1.00 91.69 112 PRO A CA 1
ATOM 892 C C . PRO A 1 112 ? 7.329 13.059 -4.669 1.00 91.69 112 PRO A C 1
ATOM 894 O O . PRO A 1 112 ? 8.513 12.715 -4.708 1.00 91.69 112 PRO A O 1
ATOM 897 N N . GLY A 1 113 ? 6.831 13.947 -5.521 1.00 89.06 113 GLY A N 1
ATOM 898 C CA . GLY A 1 113 ? 7.574 14.537 -6.629 1.00 89.06 113 GLY A CA 1
ATOM 899 C C . GLY A 1 113 ? 6.637 15.058 -7.717 1.00 89.06 113 GLY A C 1
ATOM 900 O O . GLY A 1 113 ? 5.429 15.172 -7.489 1.00 89.06 113 GLY A O 1
ATOM 901 N N . PRO A 1 114 ? 7.149 15.354 -8.925 1.00 86.88 114 PRO A N 1
ATOM 902 C CA . PRO A 1 114 ? 6.309 15.866 -9.997 1.00 86.88 114 PRO A CA 1
ATOM 903 C C . PRO A 1 114 ? 5.153 14.912 -10.308 1.00 86.88 114 PRO A C 1
ATOM 905 O O . PRO A 1 114 ? 5.344 13.691 -10.368 1.00 86.88 114 PRO A O 1
ATOM 908 N N . VAL A 1 115 ? 3.951 15.460 -10.502 1.00 83.50 115 VAL A N 1
ATOM 909 C CA . VAL A 1 115 ? 2.712 14.670 -10.601 1.00 83.50 115 VAL A CA 1
ATOM 910 C C . VAL A 1 115 ? 2.829 13.605 -11.696 1.00 83.50 115 VAL A C 1
ATOM 912 O O . VAL A 1 115 ? 2.938 13.911 -12.883 1.00 83.50 115 VAL A O 1
ATOM 915 N N . GLY A 1 116 ? 2.753 12.329 -11.307 1.00 83.56 116 GLY A N 1
ATOM 916 C CA . GLY A 1 116 ? 2.864 11.193 -12.230 1.00 83.56 116 GLY A CA 1
ATOM 917 C C . GLY A 1 116 ? 4.293 10.833 -12.650 1.00 83.56 116 GLY A C 1
ATOM 918 O O . GLY A 1 116 ? 4.463 10.010 -13.547 1.00 83.56 116 GLY A O 1
ATOM 919 N N . HIS A 1 117 ? 5.310 11.413 -12.015 1.00 88.88 117 HIS A N 1
ATOM 920 C CA . HIS A 1 117 ? 6.722 11.148 -12.298 1.00 88.88 117 HIS A CA 1
ATOM 921 C C . HIS A 1 117 ? 7.529 10.685 -11.085 1.00 88.88 117 HIS A C 1
ATOM 923 O O . HIS A 1 117 ? 8.685 10.308 -11.272 1.00 88.88 117 HIS A O 1
ATOM 929 N N . GLY A 1 118 ? 6.937 10.678 -9.886 1.00 91.50 118 GLY A N 1
ATOM 930 C CA . GLY A 1 118 ? 7.602 10.244 -8.657 1.00 91.50 118 GLY A CA 1
ATOM 931 C C . GLY A 1 118 ? 8.314 8.898 -8.812 1.00 91.50 118 GLY A C 1
ATOM 932 O O . GLY A 1 118 ? 7.797 7.989 -9.477 1.00 91.50 118 GLY A O 1
ATOM 933 N N . THR A 1 119 ? 9.507 8.797 -8.221 1.00 96.50 119 THR A N 1
ATOM 934 C CA . THR A 1 119 ? 10.319 7.572 -8.187 1.00 96.50 119 THR A CA 1
ATOM 935 C C . THR A 1 119 ? 9.538 6.454 -7.511 1.00 96.50 119 THR A C 1
ATOM 937 O O . THR A 1 119 ? 8.919 6.666 -6.473 1.00 96.50 119 THR A O 1
ATOM 940 N N . ILE A 1 120 ? 9.585 5.260 -8.093 1.00 98.06 120 ILE A N 1
ATOM 941 C CA . ILE A 1 120 ? 8.970 4.055 -7.556 1.00 98.06 120 ILE A CA 1
ATOM 942 C C . ILE A 1 120 ? 10.040 3.218 -6.870 1.00 98.06 120 ILE A C 1
ATOM 944 O O . ILE A 1 120 ? 10.958 2.704 -7.510 1.00 98.06 120 ILE A O 1
ATOM 948 N N . VAL A 1 121 ? 9.895 3.072 -5.561 1.00 98.44 121 VAL A N 1
ATOM 949 C CA . VAL A 1 121 ? 10.718 2.209 -4.727 1.00 98.44 121 VAL A CA 1
ATOM 950 C C . VAL A 1 121 ? 10.026 0.856 -4.619 1.00 98.44 121 VAL A C 1
ATOM 952 O O . VAL A 1 121 ? 8.907 0.758 -4.121 1.00 98.44 121 VAL A O 1
ATOM 955 N N . LEU A 1 122 ? 10.688 -0.195 -5.097 1.00 98.44 122 LEU A N 1
ATOM 956 C CA . LEU A 1 122 ? 10.250 -1.576 -4.932 1.00 98.44 122 LEU A CA 1
ATOM 957 C C . LEU A 1 122 ? 11.036 -2.233 -3.811 1.00 98.44 122 LEU A C 1
ATOM 959 O O . LEU A 1 122 ? 12.264 -2.250 -3.834 1.00 98.44 122 LEU A O 1
ATOM 963 N N . GLN A 1 123 ? 10.335 -2.839 -2.866 1.00 98.50 123 GLN A N 1
ATOM 964 C CA . GLN A 1 123 ? 10.917 -3.614 -1.783 1.00 98.50 123 GLN A CA 1
ATOM 965 C C . GLN A 1 123 ? 10.342 -5.024 -1.787 1.00 98.50 123 GLN A C 1
ATOM 967 O O . GLN A 1 123 ? 9.170 -5.234 -2.096 1.00 98.50 123 GLN A O 1
ATOM 972 N N . VAL A 1 124 ? 11.169 -5.995 -1.409 1.00 98.31 124 VAL A N 1
ATOM 973 C CA . VAL A 1 124 ? 10.758 -7.399 -1.312 1.00 98.31 124 VAL A CA 1
ATOM 974 C C . VAL A 1 124 ? 11.238 -8.040 -0.016 1.00 98.31 124 VAL A C 1
ATOM 976 O O . VAL A 1 124 ? 12.385 -7.833 0.413 1.00 98.31 124 VAL A O 1
ATOM 979 N N . SER A 1 125 ? 10.360 -8.863 0.554 1.00 97.88 125 SER A N 1
ATOM 980 C CA . SER A 1 125 ? 10.634 -9.805 1.636 1.00 97.88 125 SER A CA 1
ATOM 981 C C . SER A 1 125 ? 10.349 -11.238 1.190 1.00 97.88 125 SER A C 1
ATOM 983 O O . SER A 1 125 ? 9.478 -11.493 0.359 1.00 97.88 125 SER A O 1
ATOM 985 N N . HIS A 1 126 ? 11.118 -12.172 1.743 1.00 96.44 126 HIS A N 1
ATOM 986 C CA . HIS A 1 126 ? 10.961 -13.606 1.546 1.00 96.44 126 HIS A CA 1
ATOM 987 C C . HIS A 1 126 ? 10.824 -14.246 2.922 1.00 96.44 126 HIS A C 1
ATOM 989 O O . HIS A 1 126 ? 11.681 -14.041 3.780 1.00 96.44 126 HIS A O 1
ATOM 995 N N . GLY A 1 127 ? 9.789 -15.050 3.123 1.00 95.19 127 GLY A N 1
ATOM 996 C CA . GLY A 1 127 ? 9.485 -15.568 4.449 1.00 95.19 127 GLY A CA 1
ATOM 997 C C . GLY A 1 127 ? 8.352 -16.575 4.453 1.00 95.19 127 GLY A C 1
ATOM 998 O O . GLY A 1 127 ? 7.868 -17.030 3.413 1.00 95.19 127 GLY A O 1
ATOM 999 N N . THR A 1 128 ? 7.968 -16.971 5.656 1.00 94.38 128 THR A N 1
ATOM 1000 C CA . THR A 1 128 ? 6.665 -17.579 5.907 1.00 94.38 128 THR A CA 1
ATOM 1001 C C . THR A 1 128 ? 5.553 -16.570 5.634 1.00 94.38 128 THR A C 1
ATOM 1003 O O . THR A 1 128 ? 5.773 -15.360 5.594 1.00 94.38 128 THR A O 1
ATOM 1006 N N . ASP A 1 129 ? 4.340 -17.079 5.462 1.00 90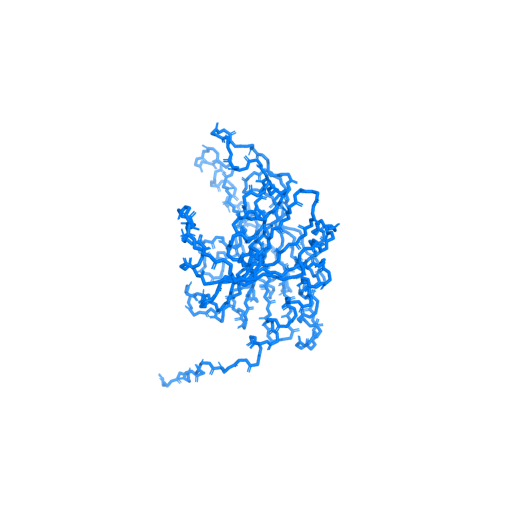.88 129 ASP A N 1
ATOM 1007 C CA . ASP A 1 129 ? 3.148 -16.262 5.251 1.00 90.88 129 ASP A CA 1
ATOM 1008 C C . ASP A 1 129 ? 2.951 -15.233 6.390 1.00 90.88 129 ASP A C 1
ATOM 1010 O O . ASP A 1 129 ? 2.808 -14.038 6.140 1.00 90.88 129 ASP A O 1
ATOM 1014 N N . ALA A 1 130 ? 3.107 -15.649 7.653 1.00 92.44 130 ALA A N 1
ATOM 1015 C CA . ALA A 1 130 ? 3.015 -14.749 8.807 1.00 92.44 130 ALA A CA 1
ATOM 1016 C C . ALA A 1 130 ? 4.097 -13.647 8.818 1.00 92.44 130 ALA A C 1
ATOM 1018 O O . ALA A 1 130 ? 3.791 -12.483 9.078 1.00 92.44 130 ALA A O 1
ATOM 1019 N N . GLU A 1 131 ? 5.354 -13.987 8.509 1.00 96.19 131 GLU A N 1
ATOM 1020 C CA . GLU A 1 131 ? 6.446 -13.004 8.425 1.00 96.19 131 GLU A CA 1
ATOM 1021 C C . GLU A 1 131 ? 6.197 -11.988 7.308 1.00 96.19 131 GLU A C 1
ATOM 1023 O O . GLU A 1 131 ? 6.403 -10.790 7.497 1.00 96.19 131 GLU A O 1
ATOM 1028 N N . ASN A 1 132 ? 5.710 -12.458 6.160 1.00 95.94 132 ASN A N 1
ATOM 1029 C CA . ASN A 1 132 ? 5.390 -11.619 5.013 1.00 95.94 132 ASN A CA 1
ATOM 1030 C C . ASN A 1 132 ? 4.215 -10.677 5.293 1.00 95.94 132 ASN A C 1
ATOM 1032 O O . ASN A 1 132 ? 4.301 -9.503 4.936 1.00 95.94 132 ASN A O 1
ATOM 1036 N N . ARG A 1 133 ? 3.160 -11.141 5.978 1.00 94.94 133 ARG A N 1
ATOM 1037 C CA . ARG A 1 133 ? 2.042 -10.284 6.411 1.00 94.94 133 ARG A CA 1
ATOM 1038 C C . ARG A 1 133 ? 2.502 -9.156 7.323 1.00 94.94 133 ARG A C 1
ATOM 1040 O O . ARG A 1 133 ? 2.210 -7.993 7.047 1.00 94.94 133 ARG A O 1
ATOM 1047 N N . ARG A 1 134 ? 3.262 -9.492 8.367 1.00 96.31 134 ARG A N 1
ATOM 1048 C CA . ARG A 1 134 ? 3.813 -8.511 9.310 1.00 96.31 134 ARG A CA 1
ATOM 1049 C C . ARG A 1 134 ? 4.753 -7.528 8.623 1.00 96.31 134 ARG A C 1
ATOM 1051 O O . ARG A 1 134 ? 4.676 -6.319 8.851 1.00 96.31 134 ARG A O 1
ATOM 1058 N N . TRP A 1 135 ? 5.639 -8.032 7.764 1.00 97.88 135 TRP A N 1
ATOM 1059 C CA . TRP A 1 135 ? 6.540 -7.182 6.992 1.00 97.88 135 TRP A CA 1
ATOM 1060 C C . TRP A 1 135 ? 5.753 -6.205 6.118 1.00 97.88 135 TRP A C 1
ATOM 1062 O O . TRP A 1 135 ? 6.035 -5.008 6.134 1.00 97.88 135 TRP A O 1
ATOM 1072 N N . LEU A 1 136 ? 4.728 -6.695 5.419 1.00 97.69 136 LEU A N 1
ATOM 1073 C CA . LEU A 1 136 ? 3.915 -5.881 4.528 1.00 97.69 136 LEU A CA 1
ATOM 1074 C C . LEU A 1 136 ? 3.138 -4.803 5.296 1.00 97.69 136 LEU A C 1
ATOM 1076 O O . LEU A 1 136 ? 3.185 -3.638 4.911 1.00 97.69 136 LEU A O 1
ATOM 1080 N N . ALA A 1 137 ? 2.498 -5.152 6.416 1.00 97.31 137 ALA A N 1
ATOM 1081 C CA . ALA A 1 137 ? 1.825 -4.184 7.287 1.00 97.31 137 ALA A CA 1
ATOM 1082 C C . ALA A 1 137 ? 2.793 -3.109 7.812 1.00 97.31 137 ALA A C 1
ATOM 1084 O O . ALA A 1 137 ? 2.467 -1.919 7.847 1.00 97.31 137 ALA A O 1
ATOM 1085 N N . THR A 1 138 ? 4.022 -3.508 8.153 1.00 97.44 138 THR A N 1
ATOM 1086 C CA . THR A 1 138 ? 5.079 -2.580 8.573 1.00 97.44 138 THR A CA 1
ATOM 1087 C C . THR A 1 138 ? 5.460 -1.616 7.451 1.00 97.44 138 THR A C 1
ATOM 1089 O O . THR A 1 138 ? 5.512 -0.413 7.688 1.00 97.44 138 THR A O 1
ATOM 1092 N N . GLN A 1 139 ? 5.689 -2.107 6.229 1.00 97.69 139 GLN A N 1
ATOM 1093 C CA . GLN A 1 139 ? 6.060 -1.245 5.100 1.00 97.69 139 GLN A CA 1
ATOM 1094 C C . GLN A 1 139 ? 4.920 -0.307 4.682 1.00 97.69 139 GLN A C 1
ATOM 1096 O O . GLN A 1 139 ? 5.151 0.865 4.405 1.00 97.69 139 GLN A O 1
ATOM 1101 N N . LEU A 1 140 ? 3.674 -0.786 4.685 1.00 96.88 140 LEU A N 1
ATOM 1102 C CA . LEU A 1 140 ? 2.513 0.019 4.295 1.00 96.88 140 LEU A CA 1
ATOM 1103 C C . LEU A 1 140 ? 2.208 1.154 5.275 1.00 96.88 140 LEU A C 1
ATOM 1105 O O . LEU A 1 140 ? 1.656 2.171 4.858 1.00 96.88 140 LEU A O 1
ATOM 1109 N N . THR A 1 141 ? 2.596 1.005 6.543 1.00 95.56 141 THR A N 1
ATOM 1110 C CA . THR A 1 141 ? 2.427 2.029 7.587 1.00 95.56 141 THR A CA 1
ATOM 1111 C C . THR A 1 141 ? 3.682 2.871 7.827 1.00 95.56 141 THR A C 1
ATOM 1113 O O . THR A 1 141 ? 3.617 3.871 8.541 1.00 95.56 141 THR A O 1
ATOM 1116 N N . ALA A 1 142 ? 4.825 2.508 7.237 1.00 94.38 142 ALA A N 1
ATOM 1117 C CA . ALA A 1 142 ? 6.086 3.221 7.423 1.00 94.38 142 ALA A CA 1
ATOM 1118 C C . ALA A 1 142 ? 5.969 4.684 6.966 1.00 94.38 142 ALA A C 1
ATOM 1120 O O . ALA A 1 142 ? 5.350 4.971 5.949 1.00 94.38 142 ALA A O 1
ATOM 1121 N N . GLY A 1 143 ? 6.533 5.633 7.711 1.00 91.12 143 GLY A N 1
ATOM 1122 C CA . GLY A 1 143 ? 6.521 7.052 7.328 1.00 91.12 143 GLY A CA 1
ATOM 1123 C C . GLY A 1 143 ? 5.154 7.751 7.368 1.00 91.12 143 GLY A C 1
ATOM 1124 O O . GLY A 1 143 ? 5.102 8.943 7.085 1.00 91.12 143 GLY A O 1
ATOM 1125 N N . LEU A 1 144 ? 4.063 7.065 7.739 1.00 92.25 144 LEU A N 1
ATOM 1126 C CA . LEU A 1 144 ? 2.809 7.754 8.054 1.00 92.25 144 LEU A CA 1
ATOM 1127 C C . LEU A 1 144 ? 2.997 8.617 9.316 1.00 92.25 144 LEU A C 1
ATOM 1129 O O . LEU A 1 144 ? 3.700 8.180 10.234 1.00 92.25 144 LEU A O 1
ATOM 1133 N N . PRO A 1 145 ? 2.351 9.796 9.407 1.00 90.81 145 PRO A N 1
ATOM 1134 C CA . PRO A 1 145 ? 2.435 10.640 10.594 1.00 90.81 145 PRO A CA 1
ATOM 1135 C C . PRO A 1 145 ? 2.019 9.897 11.870 1.00 90.81 145 PRO A C 1
ATOM 1137 O O . PRO A 1 145 ? 1.009 9.175 11.880 1.00 90.81 145 PRO A O 1
ATOM 1140 N N . ASP A 1 146 ? 2.787 10.102 12.943 1.00 93.00 146 ASP A N 1
ATOM 1141 C CA . ASP A 1 146 ? 2.512 9.559 14.276 1.00 93.00 146 ASP A CA 1
ATOM 1142 C C . ASP A 1 146 ? 1.471 10.427 14.997 1.00 93.00 146 ASP A C 1
ATOM 1144 O O . ASP A 1 146 ? 1.785 11.302 15.803 1.00 93.00 146 ASP A O 1
ATOM 1148 N N . VAL A 1 147 ? 0.209 10.229 14.618 1.00 95.62 147 VAL A N 1
ATOM 1149 C CA . VAL A 1 147 ? -0.952 10.911 15.200 1.00 95.62 147 VAL A CA 1
ATOM 1150 C C . VAL A 1 147 ? -1.520 10.039 16.325 1.00 95.62 147 VAL A C 1
ATOM 1152 O O . VAL A 1 147 ? -1.750 8.843 16.103 1.00 95.62 147 VAL A O 1
ATOM 1155 N N . PRO A 1 148 ? -1.765 10.593 17.530 1.00 96.75 148 PRO A N 1
ATOM 1156 C CA . PRO A 1 148 ? -2.334 9.824 18.631 1.00 96.75 148 PRO A CA 1
ATOM 1157 C C . PRO A 1 148 ? -3.758 9.342 18.301 1.00 96.75 148 PRO A C 1
ATOM 1159 O O . PRO A 1 148 ? -4.440 9.960 17.479 1.00 96.75 148 PRO A O 1
ATOM 1162 N N . PRO A 1 149 ? -4.254 8.277 18.959 1.00 98.00 149 PRO A N 1
ATOM 1163 C CA . PRO A 1 149 ? -5.665 7.915 18.882 1.00 98.00 149 PRO A CA 1
ATOM 1164 C C . PRO A 1 149 ? -6.557 9.090 19.288 1.00 98.00 149 PRO A C 1
ATOM 1166 O O . PRO A 1 149 ? -6.258 9.781 20.261 1.00 98.00 149 PRO A O 1
ATOM 1169 N N . GLY A 1 150 ? -7.674 9.273 18.585 1.00 97.19 150 GLY A N 1
ATOM 1170 C CA . GLY A 1 150 ? -8.671 10.271 18.960 1.00 97.19 150 GLY A CA 1
ATOM 1171 C C . GLY A 1 150 ? -9.258 10.078 20.366 1.00 97.19 150 GLY A C 1
ATOM 1172 O O . GLY A 1 150 ? -9.244 8.986 20.941 1.00 97.19 150 GLY A O 1
ATOM 1173 N N . ASN A 1 151 ? -9.825 11.144 20.931 1.00 96.00 151 ASN A N 1
ATOM 1174 C CA . ASN A 1 151 ? -10.318 11.138 22.310 1.00 96.00 151 ASN A CA 1
ATOM 1175 C C . ASN A 1 151 ? -11.578 10.277 22.508 1.00 96.00 151 ASN A C 1
ATOM 1177 O O . ASN A 1 151 ? -11.835 9.783 23.612 1.00 96.00 151 ASN A O 1
ATOM 1181 N N . ILE A 1 152 ? -12.384 10.079 21.458 1.00 94.25 152 ILE A N 1
ATOM 1182 C CA . ILE A 1 152 ? -13.587 9.243 21.526 1.00 94.25 152 ILE A CA 1
ATOM 1183 C C . ILE A 1 152 ? -13.234 7.816 21.104 1.00 94.25 152 ILE A C 1
ATOM 1185 O O . ILE A 1 152 ? -13.088 7.523 19.925 1.00 94.25 152 ILE A O 1
ATOM 1189 N N . ARG A 1 153 ? -13.152 6.892 22.068 1.00 93.06 153 ARG A N 1
ATOM 1190 C CA . ARG A 1 153 ? -12.691 5.513 21.812 1.00 93.06 153 ARG A CA 1
ATOM 1191 C C . ARG A 1 153 ? -13.403 4.818 20.650 1.00 93.06 153 ARG A C 1
ATOM 1193 O O . ARG A 1 153 ? -12.744 4.201 19.816 1.00 93.06 153 ARG A O 1
ATOM 1200 N N . SER A 1 154 ? -14.732 4.882 20.610 1.00 93.88 154 SER A N 1
ATOM 1201 C CA . SER A 1 154 ? -15.515 4.350 19.498 1.00 93.88 154 SER A CA 1
ATOM 1202 C C . SER A 1 154 ? -16.901 4.987 19.430 1.00 93.88 154 SER A C 1
ATOM 1204 O O . SER A 1 154 ? -17.465 5.353 20.461 1.00 93.88 154 SER A O 1
ATOM 1206 N N . LEU A 1 155 ? -17.432 5.106 18.214 1.00 92.88 155 LEU A N 1
ATOM 1207 C CA . LEU A 1 155 ? -18.813 5.479 17.913 1.00 92.88 155 LEU A CA 1
ATOM 1208 C C . LEU A 1 155 ? -19.378 4.488 16.895 1.00 92.88 155 LEU A C 1
ATOM 1210 O O . LEU A 1 155 ? -18.660 4.043 15.999 1.00 92.88 155 LEU A O 1
ATOM 1214 N N . SER A 1 156 ? -20.666 4.172 17.009 1.00 91.00 156 SER A N 1
ATOM 1215 C CA . SER A 1 156 ? -21.385 3.374 16.016 1.00 91.00 156 SER A CA 1
ATOM 1216 C C . SER A 1 156 ? -22.765 3.972 15.759 1.00 91.00 156 SER A C 1
ATOM 1218 O O . SER A 1 156 ? -23.449 4.418 16.679 1.00 91.00 156 SER A O 1
ATOM 1220 N N . SER A 1 157 ? -23.178 4.016 14.497 1.00 89.25 157 SER A N 1
ATOM 1221 C CA . SER A 1 157 ? -24.515 4.451 14.099 1.00 89.25 157 SER A CA 1
ATOM 1222 C C . SER A 1 157 ? -24.940 3.740 12.824 1.00 89.25 157 SER A C 1
ATOM 1224 O O . SER A 1 157 ? -24.098 3.286 12.056 1.00 89.25 157 SER A O 1
ATOM 1226 N N . THR A 1 158 ? -26.243 3.641 12.571 1.00 88.12 158 THR A N 1
ATOM 1227 C CA . THR A 1 158 ? -26.714 3.222 11.245 1.00 88.12 158 THR A CA 1
ATOM 1228 C C . THR A 1 158 ? -26.607 4.403 10.273 1.00 88.12 158 THR A C 1
ATOM 1230 O O . THR A 1 158 ? -26.633 5.555 10.726 1.00 88.12 158 THR A O 1
ATOM 1233 N N . PRO A 1 159 ? -26.517 4.166 8.953 1.00 83.81 159 PRO A N 1
ATOM 1234 C CA . PRO A 1 159 ? -26.566 5.244 7.965 1.00 83.81 159 PRO A CA 1
ATOM 1235 C C . PRO A 1 159 ? -27.777 6.175 8.161 1.00 83.81 159 PRO A C 1
ATOM 1237 O O . PRO A 1 159 ? -27.625 7.395 8.204 1.00 83.81 159 PRO A O 1
ATOM 1240 N N . GLU A 1 160 ? -28.964 5.623 8.436 1.00 81.12 160 GLU A N 1
ATOM 1241 C CA . GLU A 1 160 ? -30.185 6.408 8.681 1.00 81.12 160 GLU A CA 1
ATOM 1242 C C . GLU A 1 160 ? -30.100 7.237 9.972 1.00 81.12 160 GLU A C 1
ATOM 1244 O O . GLU A 1 160 ? -30.666 8.331 10.065 1.00 81.12 160 GLU A O 1
ATOM 1249 N N . GLY A 1 161 ? -29.400 6.725 10.989 1.00 80.31 161 GLY A N 1
ATOM 1250 C CA . GLY A 1 161 ? -29.125 7.441 12.234 1.00 80.31 161 GLY A CA 1
ATOM 1251 C C . GLY A 1 161 ? -28.202 8.647 12.038 1.00 80.31 161 GLY A C 1
ATOM 1252 O O . GLY A 1 161 ? -28.326 9.630 12.769 1.00 80.31 161 GLY A O 1
ATOM 1253 N N . LEU A 1 162 ? -27.324 8.599 11.032 1.00 79.12 162 LEU A N 1
ATOM 1254 C CA . LEU A 1 162 ? -26.435 9.697 10.649 1.00 79.12 162 LEU A CA 1
ATOM 1255 C C . LEU A 1 162 ? -27.148 10.754 9.786 1.00 79.12 162 LEU A C 1
ATOM 1257 O O . LEU A 1 162 ? -26.823 11.940 9.855 1.00 79.12 162 LEU A O 1
ATOM 1261 N N . GLU A 1 163 ? -28.137 10.349 8.991 1.00 76.81 163 GLU A N 1
ATOM 1262 C CA . GLU A 1 163 ? -28.927 11.256 8.148 1.00 76.81 163 GLU A CA 1
ATOM 1263 C C . GLU A 1 163 ? -29.997 12.024 8.931 1.00 76.81 163 GLU A C 1
ATOM 1265 O O . GLU A 1 163 ? -30.285 13.191 8.633 1.00 76.81 163 GLU A O 1
ATOM 1270 N N . ARG A 1 164 ? -30.580 11.394 9.959 1.00 70.00 164 ARG A N 1
ATOM 1271 C CA . ARG A 1 164 ? -31.655 11.979 10.764 1.00 70.00 164 ARG A CA 1
ATOM 1272 C C . ARG A 1 164 ? -31.135 13.137 11.618 1.00 70.00 164 ARG A C 1
ATOM 1274 O O . ARG A 1 164 ? -30.814 12.978 12.791 1.00 70.00 164 ARG A O 1
ATOM 1281 N N . ARG A 1 165 ? -31.133 14.349 11.057 1.00 58.84 165 ARG A N 1
ATOM 1282 C CA . ARG A 1 165 ? -31.070 15.583 11.852 1.00 58.84 165 ARG A CA 1
ATOM 1283 C C . ARG A 1 165 ? -32.286 15.587 12.776 1.00 58.84 165 ARG A C 1
ATOM 1285 O O . ARG A 1 165 ? -33.411 15.612 12.282 1.00 58.84 165 ARG A O 1
ATOM 1292 N N . GLN A 1 166 ? -32.092 15.563 14.094 1.00 57.16 166 GLN A N 1
ATOM 1293 C CA . GLN A 1 166 ? -33.199 15.827 15.011 1.00 57.16 166 GLN A CA 1
ATOM 1294 C C . GLN A 1 166 ? -33.686 17.265 14.779 1.00 57.16 166 GLN A C 1
ATOM 1296 O O . GLN A 1 166 ? -33.125 18.226 15.302 1.00 57.16 166 GLN A O 1
ATOM 1301 N N . ALA A 1 167 ? -34.719 17.423 13.950 1.00 44.09 167 ALA A N 1
ATOM 1302 C CA . ALA A 1 167 ? -35.549 18.613 13.954 1.00 44.09 167 ALA A CA 1
ATOM 1303 C C . ALA A 1 167 ? -36.218 18.655 15.331 1.00 44.09 167 ALA A C 1
ATOM 1305 O O . ALA A 1 167 ? -36.923 17.712 15.681 1.00 44.09 167 ALA A O 1
ATOM 1306 N N . GLY A 1 168 ? -35.894 19.690 16.113 1.00 48.69 168 GLY A N 1
ATOM 1307 C CA . GLY A 1 168 ? -36.235 19.873 17.527 1.00 48.69 168 GLY A CA 1
ATOM 1308 C C . GLY A 1 168 ? -37.381 19.003 18.039 1.00 48.69 168 GLY A C 1
ATOM 1309 O O . GLY A 1 168 ? -38.548 19.360 17.904 1.00 48.69 168 GLY A O 1
ATOM 1310 N N . SER A 1 169 ? -37.053 17.868 18.654 1.00 42.94 169 SER A N 1
ATOM 1311 C CA . SER A 1 169 ? -38.056 17.058 19.330 1.00 42.94 169 SER A CA 1
ATOM 1312 C C . SER A 1 169 ? -38.268 17.619 20.730 1.00 42.94 169 SER A C 1
ATOM 1314 O O . SER A 1 169 ? -37.500 17.345 21.654 1.00 42.94 169 SER A O 1
ATOM 1316 N N . THR A 1 170 ? -39.340 18.388 20.891 1.00 45.59 170 THR A N 1
ATOM 1317 C CA . THR A 1 170 ? -40.031 18.541 22.171 1.00 45.59 170 THR A CA 1
ATOM 1318 C C . THR A 1 170 ? -40.552 17.163 22.586 1.00 45.59 170 THR A C 1
ATOM 1320 O O . THR A 1 170 ? -41.692 16.811 22.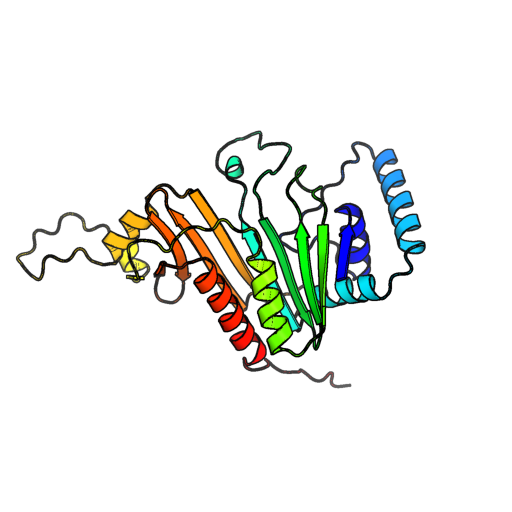306 1.00 45.59 170 THR A O 1
ATOM 1323 N N . MET A 1 171 ? -39.713 16.341 23.217 1.00 42.25 171 MET A N 1
ATOM 1324 C CA . MET A 1 171 ? -40.177 15.173 23.959 1.00 42.25 171 MET A CA 1
ATOM 1325 C C . MET A 1 171 ? -39.445 15.031 25.285 1.00 42.25 171 MET A C 1
ATOM 1327 O O . MET A 1 171 ? -38.237 15.206 25.415 1.00 42.25 171 MET A O 1
ATOM 1331 N N . VAL A 1 172 ? -40.284 14.758 26.271 1.00 45.28 172 VAL A N 1
ATOM 1332 C CA . VAL A 1 172 ? -40.064 14.741 27.706 1.00 45.28 172 VAL A CA 1
ATOM 1333 C C . VAL A 1 172 ? -39.106 13.609 28.090 1.00 45.28 172 VAL A C 1
ATOM 1335 O O . VAL A 1 172 ? -39.359 12.453 27.776 1.00 45.28 172 VAL A O 1
ATOM 1338 N N . LEU A 1 173 ? -38.023 13.988 28.781 1.00 51.72 173 LEU A N 1
ATOM 1339 C CA . LEU A 1 173 ? -37.175 13.196 29.686 1.00 51.72 173 LEU A CA 1
ATOM 1340 C C . LEU A 1 173 ? -37.106 11.682 29.420 1.00 51.72 173 LEU A C 1
ATOM 1342 O O . LEU A 1 173 ? -37.888 10.950 30.011 1.00 51.72 173 LEU A O 1
ATOM 1346 N N . HIS A 1 174 ? -36.084 11.215 28.693 1.00 37.88 174 HIS A N 1
ATOM 1347 C CA . HIS A 1 174 ? -35.421 9.918 28.914 1.00 37.88 174 HIS A CA 1
ATOM 1348 C C . HIS A 1 174 ? -33.924 10.075 28.574 1.00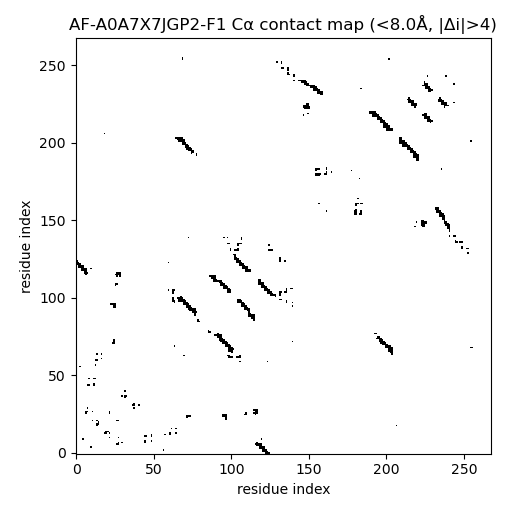 37.88 174 HIS A C 1
ATOM 1350 O O . HIS A 1 174 ? -33.579 10.349 27.434 1.00 37.88 174 HIS A O 1
ATOM 1356 N N . ASN A 1 175 ? -33.068 9.957 29.596 1.00 39.16 175 ASN A N 1
ATOM 1357 C CA . ASN A 1 175 ? -31.596 9.909 29.584 1.00 39.16 175 ASN A CA 1
ATOM 1358 C C . ASN A 1 175 ? -30.853 10.862 28.616 1.00 39.16 175 ASN A C 1
ATOM 1360 O O . ASN A 1 175 ? -30.700 10.596 27.430 1.00 39.16 175 ASN A O 1
ATOM 1364 N N . SER A 1 176 ? -30.299 11.941 29.172 1.00 44.06 176 SER A N 1
ATOM 1365 C CA . SER A 1 176 ? -29.650 13.094 28.521 1.00 44.06 176 SER A CA 1
ATOM 1366 C C . SER A 1 176 ? -28.357 12.816 27.723 1.00 44.06 176 SER A C 1
ATOM 1368 O O . SER A 1 176 ? -27.521 13.709 27.572 1.00 44.06 176 SER A O 1
ATOM 1370 N N . ALA A 1 177 ? -28.137 11.597 27.230 1.00 57.59 177 ALA A N 1
ATOM 1371 C CA . ALA A 1 177 ? -26.996 11.275 26.386 1.00 57.59 177 ALA A CA 1
ATOM 1372 C C . ALA A 1 177 ? -27.298 11.652 24.928 1.00 57.59 177 ALA A C 1
ATOM 1374 O O . ALA A 1 177 ? -28.232 11.135 24.322 1.00 57.59 177 ALA A O 1
ATOM 1375 N N . VAL A 1 178 ? -26.480 12.541 24.355 1.00 60.62 178 VAL A N 1
ATOM 1376 C CA . VAL A 1 178 ? -26.473 12.792 22.904 1.00 60.62 178 VAL A CA 1
ATOM 1377 C C . VAL A 1 178 ? -26.276 11.450 22.179 1.00 60.62 178 VAL A C 1
ATOM 1379 O O . VAL A 1 178 ? -25.266 10.802 22.478 1.00 60.62 178 VAL A O 1
ATOM 1382 N N . PRO A 1 179 ? -27.175 11.043 21.258 1.00 76.44 179 PRO A N 1
ATOM 1383 C CA . PRO A 1 179 ? -27.046 9.795 20.507 1.00 76.44 179 PRO A CA 1
ATOM 1384 C C . PRO A 1 179 ? -25.724 9.720 19.737 1.00 76.44 179 PRO A C 1
ATOM 1386 O O . PRO A 1 179 ? -25.219 10.738 19.258 1.00 76.44 179 PRO A O 1
ATOM 1389 N N . ASP A 1 180 ? -25.184 8.515 19.554 1.00 81.88 180 ASP A N 1
ATOM 1390 C CA . ASP A 1 180 ? -23.905 8.321 18.858 1.00 81.88 180 ASP A CA 1
ATOM 1391 C C . ASP A 1 180 ? -23.916 8.856 17.419 1.00 81.88 180 ASP A C 1
ATOM 1393 O O . ASP A 1 180 ? -22.897 9.365 16.964 1.00 81.88 180 ASP A O 1
ATOM 1397 N N . GLY A 1 181 ? -25.068 8.857 16.736 1.00 84.56 181 GLY A N 1
ATOM 1398 C CA . GLY A 1 181 ? -25.214 9.477 15.410 1.00 84.56 181 GLY A CA 1
ATOM 1399 C C . GLY A 1 181 ? -24.940 10.987 15.411 1.00 84.56 181 GLY A C 1
ATOM 1400 O O . GLY A 1 181 ? -24.225 11.491 14.545 1.00 84.56 181 GLY A O 1
ATOM 1401 N N . ASP A 1 182 ? -25.416 11.717 16.424 1.00 86.12 182 ASP A N 1
ATOM 1402 C CA . ASP A 1 182 ? -25.154 13.155 16.562 1.00 86.12 182 ASP A CA 1
ATOM 1403 C C . ASP A 1 182 ? -23.698 13.435 16.942 1.00 86.12 182 ASP A C 1
ATOM 1405 O O . ASP A 1 182 ? -23.096 14.390 16.443 1.00 86.12 182 ASP A O 1
ATOM 1409 N N . ARG A 1 183 ? -23.111 12.602 17.812 1.00 88.69 183 ARG A N 1
ATOM 1410 C CA . ARG A 1 183 ? -21.684 12.691 18.162 1.00 88.69 183 ARG A CA 1
ATOM 1411 C C . ARG A 1 183 ? -20.806 12.429 16.944 1.00 88.69 183 ARG A C 1
ATOM 1413 O O . ARG A 1 183 ? -19.884 13.199 16.692 1.00 88.69 183 ARG A O 1
ATOM 1420 N N . MET A 1 184 ? -21.136 11.400 16.169 1.00 90.69 184 MET A N 1
ATOM 1421 C CA . MET A 1 184 ? -20.428 11.022 14.952 1.00 90.69 184 MET A CA 1
ATOM 1422 C C . MET A 1 184 ? -20.524 12.111 13.889 1.00 90.69 184 MET A C 1
ATOM 1424 O O . MET A 1 184 ? -19.499 12.517 13.358 1.00 90.69 184 MET A O 1
ATOM 1428 N N . ARG A 1 185 ? -21.718 12.670 13.648 1.00 89.50 185 ARG A N 1
ATOM 1429 C CA . ARG A 1 185 ? -21.891 13.836 12.766 1.00 89.50 185 ARG A CA 1
ATOM 1430 C C . ARG A 1 185 ? -20.992 14.996 13.176 1.00 89.50 185 ARG A C 1
ATOM 1432 O O . ARG A 1 185 ? -20.308 15.550 12.328 1.00 89.50 185 ARG A O 1
ATOM 1439 N N . ARG A 1 186 ? -20.997 15.373 14.462 1.00 90.12 186 ARG A N 1
ATOM 1440 C CA . ARG A 1 186 ? -20.156 16.475 14.959 1.00 90.12 186 ARG A CA 1
ATOM 1441 C C . ARG A 1 186 ? -18.678 16.190 14.726 1.00 90.12 186 ARG A C 1
ATOM 1443 O O . ARG A 1 186 ? -17.966 17.088 14.293 1.00 90.12 186 ARG A O 1
ATOM 1450 N N . LEU A 1 187 ? -18.245 14.958 14.989 1.00 91.75 187 LEU A N 1
ATOM 1451 C CA . LEU A 1 187 ? -16.867 14.524 14.791 1.00 91.75 187 LEU A CA 1
ATOM 1452 C C . LEU A 1 187 ? -16.457 14.611 13.312 1.00 91.75 187 LEU A C 1
ATOM 1454 O O . LEU A 1 187 ? -15.464 15.257 13.010 1.00 91.75 187 LEU A O 1
ATOM 1458 N N . LEU A 1 188 ? -17.274 14.067 12.404 1.00 89.75 188 LEU A N 1
ATOM 1459 C CA . LEU A 1 188 ? -17.049 14.075 10.950 1.00 89.75 188 LEU A CA 1
ATOM 1460 C C . LEU A 1 188 ? -17.118 15.475 10.312 1.00 89.75 188 LEU A C 1
ATOM 1462 O O . LEU A 1 188 ? -16.700 15.649 9.175 1.00 89.75 188 LEU A O 1
ATOM 1466 N N . THR A 1 189 ? -17.676 16.472 11.009 1.00 90.25 189 THR A N 1
ATOM 1467 C CA . THR A 1 189 ? -17.684 17.876 10.550 1.00 90.25 189 THR A CA 1
ATOM 1468 C C . THR A 1 189 ? -16.492 18.693 11.046 1.00 90.25 189 THR A C 1
ATOM 1470 O O . THR A 1 189 ? -16.394 19.876 10.718 1.00 90.25 189 THR A O 1
ATOM 1473 N N . ARG A 1 190 ? -15.617 18.117 11.880 1.00 92.38 190 ARG A N 1
ATOM 1474 C CA . ARG A 1 190 ? -14.407 18.813 12.332 1.00 92.38 190 ARG A CA 1
ATOM 1475 C C . ARG A 1 190 ? -13.388 18.897 11.189 1.00 92.38 190 ARG A C 1
ATOM 1477 O O . ARG A 1 190 ? -13.401 18.038 10.315 1.00 92.38 190 ARG A O 1
ATOM 1484 N N . PRO A 1 191 ? -12.483 19.891 11.200 1.00 90.00 191 PRO A N 1
ATOM 1485 C CA . PRO A 1 191 ? -11.404 19.966 10.222 1.00 90.00 191 PRO A CA 1
ATOM 1486 C C . PRO A 1 191 ? -10.536 18.702 10.246 1.00 90.00 191 PRO A C 1
ATOM 1488 O O . PRO A 1 191 ? -10.002 18.330 11.297 1.00 90.00 191 PRO A O 1
ATOM 1491 N N . HIS A 1 192 ? -10.413 18.050 9.091 1.00 89.56 192 HIS A N 1
ATOM 1492 C CA . HIS A 1 192 ? -9.500 16.929 8.897 1.00 89.56 192 HIS A CA 1
ATOM 1493 C C . HIS A 1 192 ? -8.119 17.465 8.518 1.00 89.56 192 HIS A C 1
ATOM 1495 O O . HIS A 1 192 ? -8.019 18.397 7.725 1.00 89.56 192 HIS A O 1
ATOM 1501 N N . THR A 1 193 ? -7.067 16.880 9.083 1.00 90.12 193 THR A N 1
ATOM 1502 C CA . THR A 1 193 ? -5.673 17.168 8.704 1.00 90.12 193 THR A CA 1
ATOM 1503 C C . THR A 1 193 ? -5.118 16.123 7.746 1.00 90.12 193 THR A C 1
ATOM 1505 O O . THR A 1 193 ? -4.100 16.339 7.118 1.00 90.12 193 THR A O 1
ATOM 1508 N N . SER A 1 194 ? -5.734 14.945 7.664 1.00 89.50 194 SER A N 1
ATOM 1509 C CA . SER A 1 194 ? -5.346 13.912 6.706 1.00 89.50 194 SER A CA 1
ATOM 1510 C C . SER A 1 194 ? -6.443 12.864 6.597 1.00 89.50 194 SER A C 1
ATOM 1512 O O . SER A 1 194 ? -7.219 12.655 7.533 1.00 89.50 194 SER A O 1
ATOM 1514 N N . ASN A 1 195 ? -6.480 12.165 5.474 1.00 92.69 195 ASN A N 1
ATOM 1515 C CA . ASN A 1 195 ? -7.324 11.009 5.237 1.00 92.69 195 ASN A CA 1
ATOM 1516 C C . ASN A 1 195 ? -6.542 9.985 4.424 1.00 92.69 195 ASN A C 1
ATOM 1518 O O . ASN A 1 195 ? -5.818 10.332 3.501 1.00 92.69 195 ASN A O 1
ATOM 1522 N N . GLY A 1 196 ? -6.696 8.713 4.753 1.00 94.19 196 GLY A N 1
ATOM 1523 C CA . GLY A 1 196 ? -6.078 7.633 4.007 1.00 94.19 196 GLY A CA 1
ATOM 1524 C C . GLY A 1 196 ? -7.082 6.557 3.664 1.00 94.19 196 GLY A C 1
ATOM 1525 O O . GLY A 1 196 ? -8.007 6.285 4.425 1.00 94.19 196 GLY A O 1
ATOM 1526 N N . TYR A 1 197 ? -6.880 5.944 2.509 1.00 95.69 197 TYR A N 1
ATOM 1527 C CA . TYR A 1 197 ? -7.728 4.903 1.957 1.00 95.69 197 TYR A CA 1
ATOM 1528 C C . TYR A 1 197 ? -6.914 3.634 1.776 1.00 95.69 197 TYR A C 1
ATOM 1530 O O . TYR A 1 197 ? -5.783 3.664 1.282 1.00 95.69 197 TYR A O 1
ATOM 1538 N N . VAL A 1 198 ? -7.513 2.515 2.158 1.00 95.75 198 VAL A N 1
ATOM 1539 C CA . VAL A 1 198 ? -6.962 1.181 1.978 1.00 95.75 198 VAL A CA 1
ATOM 1540 C C . VAL A 1 198 ? -7.978 0.336 1.247 1.00 95.75 198 VAL A C 1
ATOM 1542 O O . VAL A 1 198 ? -9.101 0.173 1.718 1.00 95.75 198 VAL A O 1
ATOM 1545 N N . CYS A 1 199 ? -7.551 -0.250 0.137 1.00 95.69 199 CYS A N 1
ATOM 1546 C CA . CYS A 1 199 ? -8.321 -1.274 -0.551 1.00 95.69 199 CYS A CA 1
ATOM 1547 C C . CYS A 1 199 ? -7.553 -2.580 -0.457 1.00 95.69 199 CYS A C 1
ATOM 1549 O O . CYS A 1 199 ? -6.358 -2.627 -0.762 1.00 95.69 199 CYS A O 1
ATOM 1551 N N . LEU A 1 200 ? -8.240 -3.629 -0.033 1.00 95.62 200 LEU A N 1
ATOM 1552 C CA . LEU A 1 200 ? -7.743 -4.985 -0.043 1.00 95.62 200 LEU A CA 1
ATOM 1553 C C . LEU A 1 200 ? -8.403 -5.732 -1.194 1.00 95.62 200 LEU A C 1
ATOM 1555 O O . LEU A 1 200 ? -9.623 -5.741 -1.359 1.00 95.62 200 LEU A O 1
ATOM 1559 N N . LEU A 1 201 ? -7.561 -6.346 -2.001 1.00 94.31 201 LEU A N 1
ATOM 1560 C CA . LEU A 1 201 ? -7.902 -6.872 -3.303 1.00 94.31 201 LEU A CA 1
ATOM 1561 C C . LEU A 1 201 ? -7.602 -8.370 -3.325 1.00 94.31 201 LEU A C 1
ATOM 1563 O O . LEU A 1 201 ? -6.561 -8.815 -2.832 1.00 94.31 201 LEU A O 1
ATOM 1567 N N . GLY A 1 202 ? -8.525 -9.145 -3.882 1.00 91.88 202 GLY A N 1
ATOM 1568 C CA . GLY A 1 202 ? -8.379 -10.589 -4.017 1.00 91.88 202 GLY A CA 1
ATOM 1569 C C . GLY A 1 202 ? -7.404 -10.988 -5.130 1.00 91.88 202 GLY A C 1
ATOM 1570 O O . GLY A 1 202 ? -6.787 -10.126 -5.766 1.00 91.88 202 GLY A O 1
ATOM 1571 N N . PRO A 1 203 ? -7.275 -12.298 -5.401 1.00 88.94 203 PRO A N 1
ATOM 1572 C CA . PRO A 1 203 ? -6.502 -12.787 -6.532 1.00 88.94 203 PRO A CA 1
ATOM 1573 C C . PRO A 1 203 ? -6.987 -12.167 -7.844 1.00 88.94 203 PRO A C 1
ATOM 1575 O O . PRO A 1 203 ? -8.188 -12.063 -8.103 1.00 88.94 203 PRO A O 1
ATOM 1578 N N . ARG A 1 204 ? -6.042 -11.782 -8.703 1.00 85.62 204 ARG A N 1
ATOM 1579 C CA . ARG A 1 204 ? -6.357 -11.208 -10.014 1.00 85.62 204 ARG A CA 1
ATOM 1580 C C . ARG A 1 204 ? -6.747 -12.299 -11.017 1.00 85.62 204 ARG A C 1
ATOM 1582 O O . ARG A 1 204 ? -5.975 -13.229 -11.254 1.00 85.62 204 ARG A O 1
ATOM 1589 N N . HIS A 1 205 ? -7.873 -12.111 -11.705 1.00 82.25 205 HIS A N 1
ATOM 1590 C CA . HIS A 1 205 ? -8.338 -12.940 -12.819 1.00 82.25 205 HIS A CA 1
ATOM 1591 C C . HIS A 1 205 ? -8.371 -12.117 -14.117 1.00 82.25 205 HIS A C 1
ATOM 1593 O O . HIS A 1 205 ? -9.302 -11.364 -14.401 1.00 82.25 205 HIS A O 1
ATOM 1599 N N . GLY A 1 206 ? -7.314 -12.235 -14.927 1.00 82.00 206 GLY A N 1
ATOM 1600 C CA . GLY A 1 206 ? -7.153 -11.426 -16.139 1.00 82.00 206 GLY A CA 1
ATOM 1601 C C . GLY A 1 206 ? -6.941 -9.942 -15.813 1.00 82.00 206 GLY A C 1
ATOM 1602 O O . GLY A 1 206 ? -5.902 -9.560 -15.265 1.00 82.00 206 GLY A O 1
ATOM 1603 N N . LEU A 1 207 ? -7.909 -9.098 -16.180 1.00 80.44 207 LEU A N 1
ATOM 1604 C CA . LEU A 1 207 ? -7.918 -7.671 -15.829 1.00 80.44 207 LEU A CA 1
ATOM 1605 C C . LEU A 1 207 ? -8.673 -7.385 -14.527 1.00 80.44 207 LEU A C 1
ATOM 1607 O O . LEU A 1 207 ? -8.452 -6.326 -13.941 1.00 80.44 207 LEU A O 1
ATOM 1611 N N . ASP A 1 208 ? -9.510 -8.321 -14.080 1.00 84.75 208 ASP A N 1
ATOM 1612 C CA . ASP A 1 208 ? -10.330 -8.171 -12.886 1.00 84.75 208 ASP A CA 1
ATOM 1613 C C . ASP A 1 208 ? -9.516 -8.457 -11.624 1.00 84.75 208 ASP A C 1
ATOM 1615 O O . ASP A 1 208 ? -8.775 -9.438 -11.543 1.00 84.75 208 ASP A O 1
ATOM 1619 N N . GLU A 1 209 ? -9.637 -7.571 -10.649 1.00 87.62 209 GLU A N 1
ATOM 1620 C CA . GLU A 1 209 ? -9.001 -7.682 -9.346 1.00 87.62 209 GLU A CA 1
ATOM 1621 C C . GLU A 1 209 ? -10.045 -7.252 -8.304 1.00 87.62 209 GLU A C 1
ATOM 1623 O O . GLU A 1 209 ? -10.228 -6.052 -8.079 1.00 87.62 209 GLU A O 1
ATOM 1628 N N . PRO A 1 210 ? -10.795 -8.213 -7.735 1.00 91.94 210 PRO A N 1
ATOM 1629 C CA . PRO A 1 210 ? -11.996 -7.915 -6.970 1.00 91.94 210 PRO A CA 1
ATOM 1630 C C . PRO A 1 210 ? -11.655 -7.225 -5.648 1.00 91.94 210 PRO A C 1
ATOM 1632 O O . PRO A 1 210 ? -10.756 -7.659 -4.924 1.00 91.94 210 PRO A O 1
ATOM 1635 N N . LEU A 1 211 ? -12.411 -6.178 -5.307 1.00 92.62 211 LEU A N 1
ATOM 1636 C CA . LEU A 1 211 ? -12.379 -5.567 -3.979 1.00 92.62 211 LEU A CA 1
ATOM 1637 C C . LEU A 1 211 ? -12.968 -6.546 -2.964 1.00 92.62 211 LEU A C 1
ATOM 1639 O O . LEU A 1 211 ? -14.132 -6.928 -3.071 1.00 92.62 211 LEU A O 1
ATOM 1643 N N . VAL A 1 212 ? -12.155 -6.956 -1.995 1.00 92.69 212 VAL A N 1
ATOM 1644 C CA . VAL A 1 212 ? -12.570 -7.888 -0.939 1.00 92.69 212 VAL A CA 1
ATOM 1645 C C . VAL A 1 212 ? -12.924 -7.138 0.333 1.00 92.69 212 VAL A C 1
ATOM 1647 O O . VAL A 1 212 ? -13.853 -7.523 1.038 1.00 92.69 212 VAL A O 1
ATOM 1650 N N . ASP A 1 213 ? -12.175 -6.083 0.636 1.00 91.75 213 ASP A N 1
ATOM 1651 C CA . ASP A 1 213 ? -12.362 -5.301 1.848 1.00 91.75 213 ASP A CA 1
ATOM 1652 C C . ASP A 1 213 ? -11.787 -3.893 1.659 1.00 91.75 213 ASP A C 1
ATOM 1654 O O . ASP A 1 213 ? -10.872 -3.676 0.861 1.00 91.75 213 ASP A O 1
ATOM 1658 N N . GLU A 1 214 ? -12.311 -2.930 2.402 1.00 92.62 214 GLU A N 1
ATOM 1659 C CA . GLU A 1 214 ? -11.841 -1.552 2.386 1.00 92.62 214 GLU A CA 1
ATOM 1660 C C . GLU A 1 214 ? -11.841 -0.955 3.791 1.00 92.62 214 GLU A C 1
ATOM 1662 O O . GLU A 1 214 ? -12.579 -1.360 4.697 1.00 92.62 214 GLU A O 1
ATOM 1667 N N . MET A 1 215 ? -10.964 0.018 3.994 1.00 92.50 215 MET A N 1
ATOM 1668 C CA . MET A 1 215 ? -11.007 0.872 5.170 1.00 92.50 215 MET A CA 1
ATOM 1669 C C . MET A 1 215 ? -10.457 2.241 4.845 1.00 92.50 215 MET A C 1
ATOM 1671 O O . MET A 1 215 ? -9.572 2.394 4.006 1.00 92.50 215 MET A O 1
ATOM 1675 N N . ALA A 1 216 ? -10.956 3.235 5.562 1.00 94.50 216 ALA A N 1
ATOM 1676 C CA . ALA A 1 216 ? -10.391 4.567 5.534 1.00 94.50 216 ALA A CA 1
ATOM 1677 C C . ALA A 1 216 ? -10.006 4.971 6.949 1.00 94.50 216 ALA A C 1
ATOM 1679 O O . ALA A 1 216 ? -10.652 4.563 7.910 1.00 94.50 216 ALA A O 1
ATOM 1680 N N . TRP A 1 217 ? -8.978 5.789 7.091 1.00 96.00 217 TRP A N 1
ATOM 1681 C CA . TRP A 1 217 ? -8.729 6.508 8.332 1.00 96.00 217 TRP A CA 1
ATOM 1682 C C . TRP A 1 217 ? -8.717 8.000 8.048 1.00 96.00 217 TRP A C 1
ATOM 1684 O O . TRP A 1 217 ? -8.533 8.429 6.909 1.00 96.00 217 TRP A O 1
ATOM 1694 N N . PHE A 1 218 ? -8.922 8.790 9.087 1.00 95.31 218 PHE A N 1
ATOM 1695 C CA . PHE A 1 218 ? -8.772 10.230 9.017 1.00 95.31 218 PHE A CA 1
ATOM 1696 C C . PHE A 1 218 ? -8.264 10.770 10.345 1.00 95.31 218 PHE A C 1
ATOM 1698 O O . PHE A 1 218 ? -8.513 10.204 11.414 1.00 95.31 218 PHE A O 1
ATOM 1705 N N . ASP A 1 219 ? -7.541 11.872 10.241 1.00 95.06 219 ASP A N 1
ATOM 1706 C CA . ASP A 1 219 ? -6.921 12.570 11.350 1.00 95.06 219 ASP A CA 1
ATOM 1707 C C . ASP A 1 219 ? -7.681 13.880 11.558 1.00 95.06 219 ASP A C 1
ATOM 1709 O O . ASP A 1 219 ? -7.929 14.627 10.610 1.00 95.06 219 ASP A O 1
ATOM 1713 N N . ILE A 1 220 ? -8.090 14.145 12.796 1.00 94.50 220 ILE A N 1
ATOM 1714 C CA . ILE A 1 220 ? -8.820 15.359 13.161 1.00 94.50 220 ILE A CA 1
ATOM 1715 C C . ILE A 1 220 ? -7.885 16.296 13.918 1.00 94.50 220 ILE A C 1
ATOM 1717 O O . ILE A 1 220 ? -7.262 15.890 14.908 1.00 94.50 220 ILE A O 1
ATOM 1721 N N . ALA A 1 221 ? -7.864 17.565 13.500 1.00 91.75 221 ALA A N 1
ATOM 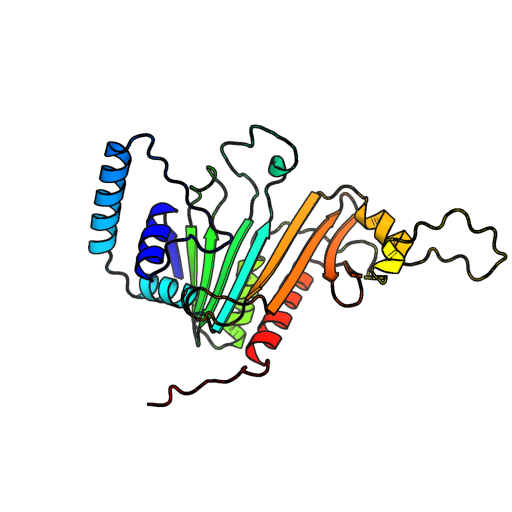1722 C CA . ALA A 1 221 ? -7.105 18.616 14.167 1.00 91.75 221 ALA A CA 1
ATOM 1723 C C . ALA A 1 221 ? -7.453 18.687 15.667 1.00 91.75 221 ALA A C 1
ATOM 1725 O O . ALA A 1 221 ? -8.631 18.716 16.051 1.00 91.75 221 ALA A O 1
ATOM 1726 N N . ASP A 1 222 ? -6.415 18.713 16.506 1.00 92.38 222 ASP A N 1
ATOM 1727 C CA . ASP A 1 222 ? -6.509 18.777 17.971 1.00 92.38 222 ASP A CA 1
ATOM 1728 C C . ASP A 1 222 ? -7.323 17.634 18.618 1.00 92.38 222 ASP A C 1
ATOM 1730 O O . ASP A 1 222 ? -7.941 17.814 19.670 1.00 92.38 222 ASP A O 1
ATOM 1734 N N . ASP A 1 223 ? -7.387 16.455 17.991 1.00 95.50 223 ASP A N 1
ATOM 1735 C CA . ASP A 1 223 ? -8.074 15.284 18.555 1.00 95.50 223 ASP A CA 1
ATOM 1736 C C . ASP A 1 223 ? -7.286 13.993 18.365 1.00 95.50 223 ASP A C 1
ATOM 1738 O O . ASP A 1 223 ? -6.902 13.367 19.349 1.00 95.50 223 ASP A O 1
ATOM 1742 N N . GLY A 1 224 ? -7.025 13.610 17.114 1.00 96.50 224 GLY A N 1
ATOM 1743 C CA . GLY A 1 224 ? -6.294 12.390 16.794 1.00 96.50 224 GLY A CA 1
ATOM 1744 C C . GLY A 1 224 ? -6.893 11.600 15.635 1.00 96.50 224 GLY A C 1
ATOM 1745 O O . GLY A 1 224 ? -7.760 12.081 14.902 1.00 96.50 224 GLY A O 1
ATOM 1746 N N . ARG A 1 225 ? -6.397 10.374 15.477 1.00 97.38 225 ARG A N 1
ATOM 1747 C CA . ARG A 1 225 ? -6.708 9.472 14.370 1.00 97.38 225 ARG A CA 1
ATOM 1748 C C . ARG A 1 225 ? -7.894 8.567 14.678 1.00 97.38 225 ARG A C 1
ATOM 1750 O O . ARG A 1 225 ? -7.988 7.966 15.757 1.00 97.38 225 ARG A O 1
ATOM 1757 N N . TYR A 1 226 ? -8.754 8.417 13.676 1.00 97.31 226 TYR A N 1
ATOM 1758 C CA . TYR A 1 226 ? -9.899 7.519 13.683 1.00 97.31 226 TYR A CA 1
ATOM 1759 C C . TYR A 1 226 ? -9.879 6.602 12.464 1.00 97.31 226 TYR A C 1
ATOM 1761 O O . TYR A 1 226 ? -9.654 7.040 11.339 1.00 97.31 226 TYR A O 1
ATOM 1769 N N . LEU A 1 227 ? -10.164 5.323 12.689 1.00 95.88 227 LEU A N 1
ATOM 1770 C CA . LEU A 1 227 ? -10.440 4.349 11.644 1.00 95.88 227 LEU A CA 1
ATOM 1771 C C . LEU A 1 227 ? -11.945 4.305 11.373 1.00 95.88 227 LEU A C 1
ATOM 1773 O O . LEU A 1 227 ? -12.747 4.245 12.308 1.00 95.88 227 LEU A O 1
ATOM 1777 N N . HIS A 1 228 ? -12.302 4.318 10.097 1.00 92.44 228 HIS A N 1
ATOM 1778 C CA . HIS A 1 228 ? -13.656 4.325 9.572 1.00 92.44 228 HIS A CA 1
ATOM 1779 C C . HIS A 1 228 ? -13.986 2.989 8.909 1.00 92.44 228 HIS A C 1
ATOM 1781 O O . HIS A 1 228 ? -13.249 2.500 8.050 1.00 92.44 228 HIS A O 1
ATOM 1787 N N . PHE A 1 229 ? -15.124 2.426 9.306 1.00 85.38 229 PHE A N 1
ATOM 1788 C CA . PHE A 1 229 ? -15.675 1.196 8.755 1.00 85.38 229 PHE A CA 1
ATOM 1789 C C . PHE A 1 229 ? -17.104 1.452 8.295 1.00 85.38 229 PHE A C 1
ATOM 1791 O O . PHE A 1 229 ? -17.892 2.048 9.038 1.00 85.38 229 PHE A O 1
ATOM 1798 N N . VAL A 1 230 ? -17.437 0.938 7.114 1.00 77.44 230 VAL A N 1
ATOM 1799 C CA . VAL A 1 230 ? -18.802 0.936 6.594 1.00 77.44 230 VAL A CA 1
ATOM 1800 C C . VAL A 1 230 ? -19.215 -0.505 6.348 1.00 77.44 230 VAL A C 1
ATOM 1802 O O . VAL A 1 230 ? -18.636 -1.197 5.519 1.00 77.44 230 VAL A O 1
ATOM 1805 N N . ASP A 1 231 ? -20.211 -0.957 7.097 1.00 78.06 231 ASP A N 1
ATOM 1806 C CA . ASP A 1 231 ? -20.952 -2.184 6.823 1.00 78.06 231 ASP A CA 1
ATOM 1807 C C . ASP A 1 231 ? -22.462 -1.878 6.889 1.00 78.06 231 ASP A C 1
ATOM 1809 O O . ASP A 1 231 ? -22.932 -0.924 6.271 1.00 78.06 231 ASP A O 1
ATOM 1813 N N . HIS A 1 232 ? -23.244 -2.642 7.651 1.00 80.69 232 HIS A N 1
ATOM 1814 C CA . HIS A 1 232 ? -24.615 -2.263 8.012 1.00 80.69 232 HIS A CA 1
ATOM 1815 C C . HIS A 1 232 ? -24.663 -1.106 9.031 1.00 80.69 232 HIS A C 1
ATOM 1817 O O . HIS A 1 232 ? -25.727 -0.552 9.313 1.00 80.69 232 HIS A 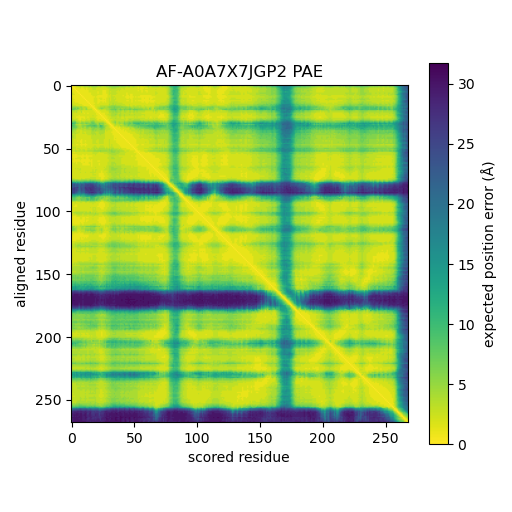O 1
ATOM 1823 N N . GLN A 1 233 ? -23.514 -0.744 9.597 1.00 86.12 233 GLN A N 1
ATOM 1824 C CA . GLN A 1 233 ? -23.283 0.389 10.472 1.00 86.12 233 GLN A CA 1
ATOM 1825 C C . GLN A 1 233 ? -22.085 1.204 9.979 1.00 86.12 233 GLN A C 1
ATOM 1827 O O . GLN A 1 233 ? -21.133 0.691 9.394 1.00 86.12 233 GLN A O 1
ATOM 1832 N N . VAL A 1 234 ? -22.114 2.493 10.293 1.00 87.06 234 VAL A N 1
ATOM 1833 C CA . VAL A 1 234 ? -20.946 3.366 10.260 1.00 87.06 234 VAL A CA 1
ATOM 1834 C C . VAL A 1 234 ? -20.281 3.270 11.624 1.00 87.06 234 VAL A C 1
ATOM 1836 O O . VAL A 1 234 ? -20.919 3.542 12.645 1.00 87.06 234 VAL A O 1
ATOM 1839 N N . ARG A 1 235 ? -19.009 2.873 11.657 1.00 91.69 235 ARG A N 1
ATOM 1840 C CA . ARG A 1 235 ? -18.238 2.758 12.899 1.00 91.69 235 ARG A CA 1
ATOM 1841 C C . ARG A 1 235 ? -16.976 3.597 12.820 1.00 91.69 235 ARG A C 1
ATOM 1843 O O . ARG A 1 235 ? -16.244 3.541 11.834 1.00 91.69 235 ARG A O 1
ATOM 1850 N N . LEU A 1 236 ? -16.710 4.325 13.899 1.00 94.44 236 LEU A N 1
ATOM 1851 C CA . LEU A 1 236 ? -15.453 5.022 14.135 1.00 94.44 236 LEU A CA 1
ATOM 1852 C C . LEU A 1 236 ? -14.755 4.406 15.339 1.00 94.44 236 LEU A C 1
ATOM 1854 O O . LEU A 1 236 ? -15.388 4.098 16.355 1.00 94.44 236 LEU A O 1
ATOM 1858 N N . ARG A 1 237 ? -13.441 4.236 15.235 1.00 96.38 237 ARG A N 1
ATOM 1859 C CA . ARG A 1 237 ? -12.590 3.742 16.320 1.00 96.38 237 ARG A CA 1
ATOM 1860 C C . ARG A 1 237 ? -11.347 4.611 16.408 1.00 96.38 237 ARG A C 1
ATOM 1862 O O . ARG A 1 237 ? -10.674 4.786 15.401 1.00 96.38 237 ARG A O 1
ATOM 1869 N N . ALA A 1 238 ? -11.043 5.138 17.587 1.00 97.56 238 ALA A N 1
ATOM 1870 C CA . ALA A 1 238 ? -9.773 5.817 17.817 1.00 97.56 238 ALA A CA 1
ATOM 1871 C C . ALA A 1 238 ? -8.626 4.806 17.696 1.00 97.56 238 ALA A C 1
ATOM 1873 O O . ALA A 1 238 ? -8.692 3.733 18.305 1.00 97.56 238 ALA A O 1
ATOM 1874 N N . VAL A 1 239 ? -7.602 5.128 16.905 1.00 97.50 239 VAL A N 1
ATOM 1875 C CA . VAL A 1 239 ? -6.477 4.219 16.635 1.00 97.50 239 VAL A CA 1
ATOM 1876 C C . VAL A 1 239 ? -5.150 4.964 16.624 1.00 97.50 239 VAL A C 1
ATOM 1878 O O . VAL A 1 239 ? -5.055 6.062 16.092 1.00 97.50 239 VAL A O 1
ATOM 1881 N N . SER A 1 240 ? -4.112 4.358 17.191 1.00 96.81 240 SER A N 1
ATOM 1882 C CA . SER A 1 240 ? -2.722 4.774 16.993 1.00 96.81 240 SER A CA 1
ATOM 1883 C C . SER A 1 240 ? -2.181 4.236 15.665 1.00 96.81 240 SER A C 1
ATOM 1885 O O . SER A 1 240 ? -2.816 3.419 14.993 1.00 96.81 240 SER A O 1
ATOM 1887 N N . LEU A 1 241 ? -0.958 4.629 15.301 1.00 95.50 241 LEU A N 1
ATOM 1888 C CA . LEU A 1 241 ? -0.251 4.018 14.174 1.00 95.50 241 LEU A CA 1
ATOM 1889 C C . LEU A 1 241 ? -0.007 2.509 14.375 1.00 95.50 241 LEU A C 1
ATOM 1891 O O . LEU A 1 241 ? -0.060 1.748 13.409 1.00 95.50 241 LEU A O 1
ATOM 1895 N N . ASN A 1 242 ? 0.223 2.061 15.614 1.00 95.88 242 ASN A N 1
ATOM 1896 C CA . ASN A 1 242 ? 0.376 0.635 15.914 1.00 95.88 242 ASN A CA 1
ATOM 1897 C C . ASN A 1 242 ? -0.959 -0.107 15.795 1.00 95.88 242 ASN A C 1
ATOM 1899 O O . ASN A 1 242 ? -0.997 -1.146 15.149 1.00 95.88 242 ASN A O 1
ATOM 1903 N N . ASP A 1 243 ? -2.058 0.465 16.298 1.00 96.38 243 ASP A N 1
ATOM 1904 C CA . ASP A 1 243 ? -3.399 -0.116 16.121 1.00 96.38 243 ASP A CA 1
ATOM 1905 C C . ASP A 1 243 ? -3.779 -0.228 14.636 1.00 96.38 243 ASP A C 1
ATOM 1907 O O . ASP A 1 243 ? -4.455 -1.174 14.235 1.00 96.38 243 ASP A O 1
ATOM 1911 N N . LEU A 1 244 ? -3.354 0.742 13.814 1.00 95.12 244 LEU A N 1
ATOM 1912 C CA . LEU A 1 244 ? -3.529 0.687 12.366 1.00 95.12 244 LEU A CA 1
ATOM 1913 C C . LEU A 1 244 ? -2.710 -0.463 11.770 1.00 95.12 244 LEU A C 1
ATOM 1915 O O . LEU A 1 244 ? -3.251 -1.253 11.007 1.00 95.12 244 LEU A O 1
ATOM 1919 N N . ARG A 1 245 ? -1.433 -0.614 12.140 1.00 96.12 245 ARG A N 1
ATOM 1920 C CA . ARG A 1 245 ? -0.600 -1.737 11.676 1.00 96.12 245 ARG A CA 1
ATOM 1921 C C . ARG A 1 245 ? -1.191 -3.095 12.066 1.00 96.12 245 ARG A C 1
ATOM 1923 O O . ARG A 1 245 ? -1.259 -3.984 11.221 1.00 96.12 245 ARG A O 1
ATOM 1930 N N . ASP A 1 246 ? -1.661 -3.229 13.300 1.00 95.88 246 ASP A N 1
ATOM 1931 C CA . ASP A 1 246 ? -2.289 -4.456 13.795 1.00 95.88 246 ASP A CA 1
ATOM 1932 C C . ASP A 1 246 ? -3.587 -4.768 13.029 1.00 95.88 246 ASP A C 1
ATOM 1934 O O . ASP A 1 246 ? -3.856 -5.924 12.700 1.00 95.88 246 ASP A O 1
ATOM 1938 N N . GLU A 1 247 ? -4.369 -3.744 12.665 1.00 95.31 247 GLU A N 1
ATOM 1939 C CA . GLU A 1 247 ? -5.553 -3.903 11.810 1.00 95.31 247 GLU A CA 1
ATOM 1940 C C . GLU A 1 247 ? -5.185 -4.407 10.402 1.00 95.31 247 GLU A C 1
ATOM 1942 O O . GLU A 1 247 ? -5.870 -5.285 9.872 1.00 95.31 247 GLU A O 1
ATOM 1947 N N . PHE A 1 248 ? -4.094 -3.910 9.804 1.00 94.94 248 PHE A N 1
ATOM 1948 C CA . PHE A 1 248 ? -3.586 -4.434 8.529 1.00 94.94 248 PHE A CA 1
ATOM 1949 C C . PHE A 1 248 ? -3.227 -5.922 8.652 1.00 94.94 248 PHE A C 1
ATOM 1951 O O . PHE A 1 248 ? -3.680 -6.724 7.835 1.00 94.94 248 PHE A O 1
ATOM 1958 N N . GLU A 1 249 ? -2.455 -6.308 9.677 1.00 94.88 249 GLU A N 1
ATOM 1959 C CA . GLU A 1 249 ? -2.071 -7.712 9.900 1.00 94.88 249 GLU A CA 1
ATOM 1960 C C . GLU A 1 249 ? -3.300 -8.617 10.069 1.00 94.88 249 GLU A C 1
ATOM 1962 O O . GLU A 1 249 ? -3.383 -9.666 9.421 1.00 94.88 249 GLU A O 1
ATOM 1967 N N . LEU A 1 250 ? -4.285 -8.182 10.865 1.00 94.00 250 LEU A N 1
ATOM 1968 C CA . LEU A 1 250 ? -5.538 -8.905 11.089 1.00 94.00 250 LEU A CA 1
ATOM 1969 C C . LEU A 1 250 ? -6.325 -9.113 9.788 1.00 94.00 250 LEU A C 1
ATOM 1971 O O . LEU A 1 250 ? -6.850 -10.200 9.538 1.00 94.00 250 LEU A O 1
ATOM 1975 N N . ARG A 1 251 ? -6.441 -8.078 8.950 1.00 93.06 251 ARG A N 1
ATOM 1976 C CA . ARG A 1 251 ? -7.171 -8.176 7.678 1.00 93.06 251 ARG A CA 1
ATOM 1977 C C . ARG A 1 251 ? -6.437 -9.047 6.665 1.00 93.06 251 ARG A C 1
ATOM 1979 O O . ARG A 1 251 ? -7.074 -9.855 5.994 1.00 93.06 251 ARG A O 1
ATOM 1986 N N . PHE A 1 252 ? -5.109 -8.971 6.606 1.00 93.38 252 PHE A N 1
ATOM 1987 C CA . PHE A 1 252 ? -4.311 -9.868 5.768 1.00 93.38 252 PHE A CA 1
ATOM 1988 C C . PHE A 1 252 ? -4.445 -11.330 6.191 1.00 93.38 252 PHE A C 1
ATOM 1990 O O . PHE A 1 252 ? -4.533 -12.210 5.340 1.00 93.38 252 PHE A O 1
ATOM 1997 N N . GLU A 1 253 ? -4.499 -11.607 7.494 1.00 91.69 253 GLU A N 1
ATOM 1998 C CA . GLU A 1 253 ? -4.738 -12.960 7.994 1.00 91.69 253 GLU A CA 1
ATOM 1999 C C . GLU A 1 253 ? -6.119 -13.487 7.582 1.00 91.69 253 GLU A C 1
ATOM 2001 O O . GLU A 1 253 ? -6.231 -14.632 7.140 1.00 91.69 253 GLU A O 1
ATOM 2006 N N . LYS A 1 254 ? -7.164 -12.651 7.642 1.00 90.44 254 LYS A N 1
ATOM 2007 C CA . LYS A 1 254 ? -8.506 -13.017 7.157 1.00 90.44 254 LYS A CA 1
ATOM 2008 C C . LYS A 1 254 ? -8.529 -13.317 5.660 1.00 90.44 254 LYS A C 1
ATOM 2010 O O . LYS A 1 254 ? -9.222 -14.241 5.255 1.00 90.44 254 LYS A O 1
ATOM 2015 N N . LEU A 1 255 ? -7.770 -12.585 4.845 1.00 87.06 255 LEU A N 1
ATOM 2016 C CA . LEU A 1 255 ? -7.645 -12.879 3.412 1.00 87.06 255 LEU A CA 1
ATOM 2017 C C . LEU A 1 255 ? -6.917 -14.196 3.157 1.00 87.06 255 LEU A C 1
ATOM 2019 O O . LEU A 1 255 ? -7.365 -14.994 2.341 1.00 87.06 255 LEU A O 1
ATOM 2023 N N . ALA A 1 256 ? -5.824 -14.441 3.881 1.00 82.31 256 ALA A N 1
ATOM 2024 C CA . ALA A 1 256 ? -5.039 -15.664 3.741 1.00 82.31 256 ALA A CA 1
ATOM 2025 C C . ALA A 1 256 ? -5.810 -16.921 4.191 1.00 82.31 256 ALA A C 1
ATOM 2027 O O . ALA A 1 256 ? -5.554 -18.015 3.691 1.00 82.31 256 ALA A O 1
ATOM 2028 N N . THR A 1 257 ? -6.744 -16.772 5.135 1.00 81.56 257 THR A N 1
ATOM 2029 C CA . THR A 1 257 ? -7.533 -17.874 5.721 1.00 81.56 257 THR A CA 1
ATOM 2030 C C . THR A 1 257 ? -8.971 -17.962 5.208 1.00 81.56 257 THR A C 1
ATOM 2032 O O . THR A 1 257 ? -9.649 -18.957 5.476 1.00 81.56 257 THR A O 1
ATOM 2035 N N . GLY A 1 258 ? -9.446 -16.946 4.484 1.00 65.50 258 GLY A N 1
ATOM 2036 C CA . GLY A 1 258 ? -10.789 -16.895 3.918 1.00 65.50 258 GLY A CA 1
ATOM 2037 C C . GLY A 1 258 ? -11.054 -18.067 2.969 1.00 65.50 258 GLY A C 1
ATOM 2038 O O . GLY A 1 258 ? -10.109 -18.661 2.438 1.00 65.50 258 GLY A O 1
ATOM 2039 N N . PRO A 1 259 ? -12.330 -18.445 2.754 1.00 46.91 259 PRO A N 1
ATOM 2040 C CA . PRO A 1 259 ? -12.649 -19.544 1.858 1.00 46.91 259 PRO A CA 1
ATOM 2041 C C . PRO A 1 259 ? -12.059 -19.227 0.488 1.00 46.91 259 PRO A C 1
ATOM 2043 O O . PRO A 1 259 ? -12.416 -18.226 -0.128 1.00 46.91 259 PRO A O 1
ATOM 2046 N N . SER A 1 260 ? -11.134 -20.075 0.034 1.00 42.28 260 SER A N 1
ATOM 2047 C CA . SER A 1 260 ? -10.666 -20.069 -1.344 1.00 42.28 260 SER A CA 1
ATOM 2048 C C . SER A 1 260 ? -11.894 -20.271 -2.223 1.00 42.28 260 SER A C 1
ATOM 2050 O O . SER A 1 260 ? -12.365 -21.399 -2.364 1.00 42.28 260 SER A O 1
ATOM 2052 N N . THR A 1 261 ? -12.464 -19.190 -2.750 1.00 37.31 261 THR A N 1
ATOM 2053 C CA . THR A 1 261 ? -13.466 -19.259 -3.807 1.00 37.31 261 THR A CA 1
ATOM 2054 C C . THR A 1 261 ? -12.814 -20.018 -4.951 1.00 37.31 261 THR A C 1
ATOM 2056 O O . THR A 1 261 ? -11.859 -19.550 -5.557 1.00 37.31 261 THR A O 1
ATOM 2059 N N . GLU A 1 262 ? -13.255 -21.267 -5.083 1.00 35.31 262 GLU A N 1
ATOM 2060 C CA . GLU A 1 262 ? -12.940 -22.272 -6.088 1.00 35.31 262 GLU A CA 1
ATOM 2061 C C . GLU A 1 262 ? -11.634 -22.056 -6.864 1.00 35.31 262 GLU A C 1
ATOM 2063 O O . GLU A 1 262 ? -11.554 -21.303 -7.833 1.00 35.31 262 GLU A O 1
ATOM 2068 N N . ARG A 1 263 ? -10.628 -22.878 -6.534 1.00 35.31 263 ARG A N 1
ATOM 2069 C CA . ARG A 1 263 ? -9.692 -23.365 -7.551 1.00 35.31 263 ARG A CA 1
ATOM 2070 C C . ARG A 1 263 ? -10.515 -24.100 -8.611 1.00 35.31 263 ARG A C 1
ATOM 2072 O O . ARG A 1 263 ? -10.653 -25.322 -8.548 1.00 35.31 263 ARG A O 1
ATOM 2079 N N . VAL A 1 264 ? -11.082 -23.363 -9.561 1.00 33.22 264 VAL A N 1
ATOM 2080 C CA . VAL A 1 264 ? -11.608 -23.936 -10.793 1.00 33.22 264 VAL A CA 1
ATOM 2081 C C . VAL A 1 264 ? -10.408 -24.572 -11.474 1.00 33.22 264 VAL A C 1
ATOM 2083 O O . VAL A 1 264 ? -9.518 -23.901 -11.995 1.00 33.22 264 VAL A O 1
ATOM 2086 N N . SER A 1 265 ? -10.339 -25.895 -11.360 1.00 28.89 265 SER A N 1
ATOM 2087 C CA . SER A 1 265 ? -9.411 -26.699 -12.137 1.00 28.89 265 SER A CA 1
ATOM 2088 C C . SER A 1 265 ? -9.691 -26.423 -13.612 1.00 28.89 265 SER A C 1
ATOM 2090 O O . SER A 1 265 ? -10.861 -26.449 -14.001 1.00 28.89 265 SER A O 1
ATOM 2092 N N . PRO A 1 266 ? -8.671 -26.177 -14.449 1.00 31.75 266 PRO A N 1
ATOM 2093 C CA . PRO A 1 266 ? -8.879 -26.193 -15.883 1.00 31.75 266 PRO A CA 1
ATOM 2094 C C . PRO A 1 266 ? -9.240 -27.631 -16.266 1.00 31.75 266 PRO A C 1
ATOM 2096 O O . PRO A 1 266 ? -8.409 -28.539 -16.215 1.00 31.75 266 PRO A O 1
ATOM 2099 N N . LEU A 1 267 ? -10.517 -27.855 -16.562 1.00 34.72 267 LEU A N 1
ATOM 2100 C CA . LEU A 1 267 ? -10.965 -29.051 -17.252 1.00 34.72 267 LEU A CA 1
ATOM 2101 C C . LEU A 1 267 ? -10.599 -28.898 -18.733 1.00 34.72 267 LEU A C 1
ATOM 2103 O O . LEU A 1 267 ? -11.194 -28.068 -19.411 1.00 34.72 267 LEU A O 1
ATOM 2107 N N . VAL A 1 268 ? -9.678 -29.775 -19.154 1.00 37.03 268 VAL A N 1
ATOM 2108 C CA . VAL A 1 268 ? -9.396 -30.273 -20.519 1.00 37.03 268 VAL A CA 1
ATOM 2109 C C . VAL A 1 268 ? -8.769 -29.291 -21.508 1.00 37.03 268 VAL A C 1
ATOM 2111 O O . VAL A 1 268 ? -9.440 -28.337 -21.948 1.00 37.03 268 VAL A O 1
#

Foldseek 3Di:
DKDKAWLVLLQVLLVVLVDNDDPPPAFADDPDPDPVSVVVVVVVSVVVVVPDPDVPVSVLSVCLSWAQKKKWKWWAAPQPPDDPVGDQWRDDIWTKMWGHDAQKIKIWTFDTTGVNTGMIMIDMDGGHLLVNLLVRLCVSLPPDDFWFFFPDAKAKDAPVLLVDDPPDDPDDDDDPDDHSSVVVNVQVPADWPIKMKMFMWHTDDPPDTDGPDIKMKIAGPPGTIWIWDDDSMTMIGGDGSVRSSVVSSVVSVCSVPPPPPDPPDPDD

Secondary structure (DSSP, 8-state):
-EEEE-HHHHHHHHHTTT--SPPTT--------SHHHHHHHHHHHHHHHHH---HHHHHHHHHHHS-SEEEEEEE--GGGTT-TT--SEESS-EEEEEEEETTEEEEEEE-SEETTT--EEEEEEES-HHHHHHHHHHHHHTT---PPBPSS-EEEE-HHHHH----------S--PPPHHHHHHHHHTSPEEEEEEEEEE---BTTB--EEEEEEEEEETTTEEEEEEESSSEEEEE--HHHHHHHHHHHHHHHHHS----------

Sequence (268 aa):
MTWELRSDQFMILWEATDLDRMPYPLRHRSSATTMDARAMVERQLRAWHASLDDPKLMACIQALRHPDYSVTVFVPDEADDHAEGSALEETAAVRRRGCVRGRIAVMAEQLPGPVGHGTIVLQVSHGTDAENRRWLATQLTAGLPDVPPGNIRSLSSTPEGLERRQAGSTMVLHNSAVP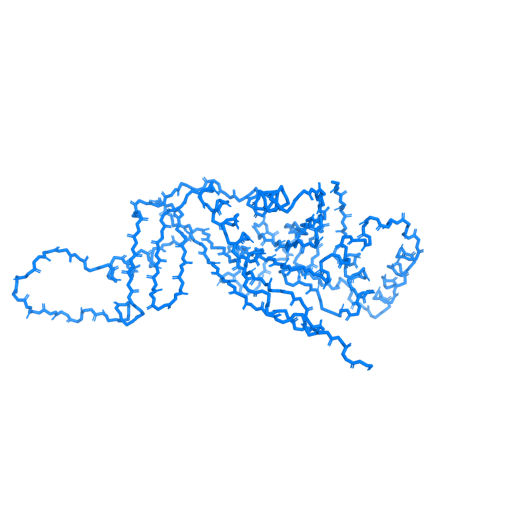DGDRMRRLLTRPHTSNGYVCLLGPRHGLDEPLVDEMAWFDIADDGRYLHFVDHQVRLRAVSLNDLRDEFELRFEKLATGPSTERVSPLV

Nearest PDB structures (foldseek):
  4w4i-assembly1_A  TM=6.842E-01  e=2.362E-10  Mycobacterium tuberculosis str. Erdman = ATCC 35801
  3ws3-assembly1_A  TM=2.436E-01  e=1.001E+00  Mus musculus
  6k60-assembly2_E  TM=2.832E-01  e=2.338E+00  Homo sapiens
  3ws6-assembly1_A  TM=1.737E-01  e=1.328E+00  Mus musculus

Radius of gyration: 21.9 Å; Cα contacts (8 Å, |Δi|>4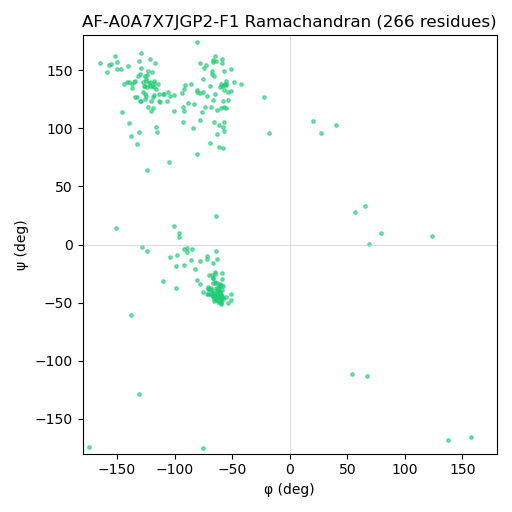): 469; chains: 1; bounding box: 60×55×61 Å

Solvent-accessible surface area (backbone atoms only — not comparable to full-atom values): 14827 Å² total; per-residue (Å²): 93,77,47,82,32,48,24,67,57,48,43,55,58,45,37,75,70,82,37,95,63,68,61,70,58,46,52,65,55,83,86,55,90,44,72,67,53,39,55,50,51,53,53,52,50,52,53,51,59,74,68,60,89,48,71,67,60,52,49,47,55,51,30,67,66,54,20,62,29,33,38,28,41,38,25,71,38,86,63,73,79,81,46,98,80,52,66,73,50,39,80,69,31,41,23,26,32,36,27,37,34,84,50,37,22,37,39,38,33,34,43,55,31,44,66,32,49,20,46,31,40,37,36,50,48,76,45,54,62,68,56,30,41,50,51,48,26,49,61,76,51,54,91,57,80,89,44,54,39,23,83,64,61,63,44,60,29,41,65,69,47,58,66,57,72,80,72,84,73,91,68,83,87,79,76,96,66,82,52,47,23,61,55,47,51,56,56,75,69,48,64,66,75,46,52,36,41,36,44,33,29,40,48,50,60,90,90,49,57,47,81,72,47,72,42,36,36,38,29,35,69,99,52,22,18,32,41,41,42,82,71,90,37,41,36,40,33,36,29,35,60,64,55,49,34,53,49,45,34,54,51,50,50,49,62,76,67,45,82,77,80,67,86,74,70,87,80,130

pLDDT: mean 86.25, std 16.92, range [28.89, 98.56]